Protein AF-A0A366XTU9-F1 (afdb_monomer)

Secondary structure (DSSP, 8-state):
--SSS--TT--TTT-GGGTT----SS-EEEETTEEEEEE--TTS-GGGSEEEE--SSSTTGGGTS--SEEEEHHHHHHHTTPPPGGG-EEEEE-SGGG-HHHHHHHHHT-TTS---EEEEEEEEEEEEEEEBSS--TTS---EEEEEEEEEEEEEEEEEE-HHHHHHHHHH-TTSEEEEEESS-EEETTSEEESEEEEEE--EEEEETTEE-EETTS-EE-SSPEE-HHHHHHHHHHHTT--S-HHHHHHHHHH-HHHHHHHHHHHHHTEEE---TTEEE-SSPPPGGGS-EEE--

Sequence (296 aa):
MYRENKPIELSPYDHPDIYPGPRPSSSFIYYEGKAHYIEETPGVPVENLTVHVAKSEHLLGSFAFSPYKKMTIKAFLEENEFTPMKDRVPLLAYGSNVCLAQLKYKFGLNPSQNDLVIHIRSQIKDTDVVYGAFLAPYGSLPAVIAPVQGAQSEVWVTFVDKKQLELITRTEETYELREHRGGKLQLATGEYFESVYAYYYPHALLDEGKYVRFKDIGGTSPLKGMWQADMIDKVKQRIDYKGTREEFIHLLRWSYVVKQQVERQLKEFEDHFDHPDWKYAKQILAVGEMGRKFHT

Structure (mmCIF, N/CA/C/O backbone):
data_AF-A0A366XTU9-F1
#
_entry.id   AF-A0A366XTU9-F1
#
loop_
_atom_site.group_PDB
_atom_site.id
_atom_site.type_symbol
_atom_site.label_atom_id
_atom_site.label_alt_id
_atom_site.label_comp_id
_atom_site.label_asym_id
_atom_site.label_entity_id
_atom_site.label_seq_id
_atom_site.pdbx_PDB_ins_code
_atom_site.Cartn_x
_atom_site.Cartn_y
_atom_site.Cartn_z
_atom_site.occupancy
_atom_site.B_iso_or_equiv
_atom_site.auth_seq_id
_atom_site.auth_comp_id
_atom_site.auth_asym_id
_atom_site.auth_atom_id
_atom_site.pdbx_PDB_model_num
ATOM 1 N N . MET A 1 1 ? 22.855 -3.473 -1.260 1.00 64.69 1 MET A N 1
ATOM 2 C CA . MET A 1 1 ? 21.500 -3.117 -1.729 1.00 64.69 1 MET A CA 1
ATOM 3 C C . MET A 1 1 ? 20.495 -4.180 -1.297 1.00 64.69 1 MET A C 1
ATOM 5 O O . MET A 1 1 ? 20.806 -5.364 -1.384 1.00 64.69 1 MET A O 1
ATOM 9 N N . TYR A 1 2 ? 19.341 -3.767 -0.774 1.00 73.38 2 TYR A N 1
ATOM 10 C CA . TYR A 1 2 ? 18.445 -4.625 0.009 1.00 73.38 2 TYR A CA 1
ATOM 11 C C . TYR A 1 2 ? 17.464 -5.403 -0.880 1.00 73.38 2 TYR A C 1
ATOM 13 O O . TYR A 1 2 ? 16.574 -4.814 -1.485 1.00 73.38 2 TYR A O 1
ATOM 21 N N . ARG A 1 3 ? 17.614 -6.732 -0.945 1.00 80.75 3 ARG A N 1
ATOM 22 C CA . ARG A 1 3 ? 16.557 -7.638 -1.438 1.00 80.75 3 ARG A CA 1
ATOM 23 C C . ARG A 1 3 ? 15.664 -8.071 -0.280 1.00 80.75 3 ARG A C 1
ATOM 25 O O . ARG A 1 3 ? 14.462 -7.865 -0.314 1.00 80.75 3 ARG A O 1
ATOM 32 N N . GLU A 1 4 ? 16.294 -8.563 0.779 1.00 78.94 4 GLU A N 1
ATOM 33 C CA . GLU A 1 4 ? 15.655 -8.998 2.021 1.00 78.94 4 GLU A CA 1
ATOM 34 C C . GLU A 1 4 ? 16.086 -8.099 3.189 1.00 78.94 4 GLU A C 1
ATOM 36 O O . GLU A 1 4 ? 17.074 -7.366 3.080 1.00 78.94 4 GLU A O 1
ATOM 41 N N . ASN A 1 5 ? 15.355 -8.165 4.307 1.00 81.25 5 ASN A N 1
ATOM 42 C CA . ASN A 1 5 ? 15.671 -7.452 5.554 1.00 81.25 5 ASN A CA 1
ATOM 43 C C . ASN A 1 5 ? 15.873 -5.938 5.361 1.00 81.25 5 ASN A C 1
ATOM 45 O O . ASN A 1 5 ? 16.812 -5.339 5.888 1.00 81.25 5 ASN A O 1
ATOM 49 N N . LYS A 1 6 ? 14.989 -5.323 4.568 1.00 87.25 6 LYS A N 1
ATOM 50 C CA . LYS A 1 6 ? 14.974 -3.877 4.323 1.00 87.25 6 LYS A CA 1
ATOM 51 C C . LYS A 1 6 ? 14.831 -3.132 5.663 1.00 87.25 6 LYS A C 1
ATOM 53 O O . LYS A 1 6 ? 13.902 -3.446 6.410 1.00 87.25 6 LYS A O 1
ATOM 58 N N . PRO A 1 7 ? 15.705 -2.161 5.984 1.00 88.12 7 PRO A N 1
ATOM 59 C CA . PRO A 1 7 ? 15.602 -1.427 7.239 1.00 88.12 7 PRO A CA 1
ATOM 60 C C . PRO A 1 7 ? 14.305 -0.618 7.301 1.00 88.12 7 PRO A C 1
ATOM 62 O O . PRO A 1 7 ? 13.965 0.077 6.346 1.00 88.12 7 PRO A O 1
ATOM 65 N N . ILE A 1 8 ? 13.607 -0.678 8.437 1.00 86.38 8 ILE A N 1
ATOM 66 C CA . ILE A 1 8 ? 12.286 -0.050 8.613 1.00 86.38 8 ILE A CA 1
ATOM 67 C C . ILE A 1 8 ? 12.298 1.477 8.450 1.00 86.38 8 ILE A C 1
ATOM 69 O O . ILE A 1 8 ? 11.290 2.063 8.067 1.00 86.38 8 ILE A O 1
ATOM 73 N N . GLU A 1 9 ? 13.445 2.104 8.718 1.00 88.38 9 GLU A N 1
ATOM 74 C CA . GLU A 1 9 ? 13.650 3.553 8.621 1.00 88.38 9 GLU A CA 1
ATOM 75 C C . GLU A 1 9 ? 13.883 4.028 7.178 1.00 88.38 9 GLU A C 1
ATOM 77 O O . GLU A 1 9 ? 13.888 5.231 6.924 1.00 88.38 9 GLU A O 1
ATOM 82 N N . LEU A 1 10 ? 14.084 3.113 6.219 1.00 90.94 10 LEU A N 1
ATOM 83 C CA . LEU A 1 10 ? 14.286 3.497 4.826 1.00 90.94 10 LEU A CA 1
ATOM 84 C C . LEU A 1 10 ? 12.951 3.657 4.103 1.00 90.94 10 LEU A C 1
ATOM 86 O O . LEU A 1 10 ? 12.144 2.732 4.002 1.00 90.94 10 LEU A O 1
ATOM 90 N N . SER A 1 11 ? 12.767 4.847 3.541 1.00 93.19 11 SER A N 1
ATOM 91 C CA . SER A 1 11 ? 11.638 5.185 2.687 1.00 93.19 11 SER A CA 1
ATOM 92 C C . SER A 1 11 ? 11.944 4.830 1.224 1.00 93.19 11 SER A C 1
ATOM 94 O O . SER A 1 11 ? 13.032 5.156 0.740 1.00 93.19 11 SER A O 1
ATOM 96 N N . PRO A 1 12 ? 10.996 4.239 0.469 1.00 94.12 12 PRO A N 1
ATOM 97 C CA . PRO A 1 12 ? 11.088 4.120 -0.986 1.00 94.12 12 PRO A CA 1
ATOM 98 C C . PRO A 1 12 ? 11.347 5.448 -1.708 1.00 94.12 12 PRO A C 1
ATOM 100 O O . PRO A 1 12 ? 11.890 5.436 -2.807 1.00 94.12 12 PRO A O 1
ATOM 103 N N . TYR A 1 13 ? 10.981 6.586 -1.111 1.00 92.94 13 TYR A N 1
ATOM 104 C CA . TYR A 1 13 ? 11.322 7.902 -1.655 1.00 92.94 13 TYR A CA 1
ATOM 105 C C . TYR A 1 13 ? 12.841 8.154 -1.712 1.00 92.94 13 TYR A C 1
ATOM 107 O O . TYR A 1 13 ? 13.337 8.717 -2.690 1.00 92.94 13 TYR A O 1
ATOM 115 N N . ASP A 1 14 ? 13.579 7.725 -0.685 1.00 91.69 14 ASP A N 1
ATOM 116 C CA . ASP A 1 14 ? 15.035 7.895 -0.595 1.00 91.69 14 ASP A CA 1
ATOM 117 C C . ASP A 1 14 ? 15.786 6.736 -1.257 1.00 91.69 14 ASP A C 1
ATOM 119 O O . ASP A 1 14 ? 16.823 6.943 -1.887 1.00 91.69 14 ASP A O 1
ATOM 123 N N . HIS A 1 15 ? 15.220 5.527 -1.178 1.00 93.88 15 HIS A N 1
ATOM 124 C CA . HIS A 1 15 ? 15.766 4.306 -1.770 1.00 93.88 15 HIS A CA 1
ATOM 125 C C . HIS A 1 15 ? 14.739 3.621 -2.691 1.00 93.88 15 HIS A C 1
ATOM 127 O O . HIS A 1 15 ? 14.102 2.643 -2.310 1.00 93.88 15 HIS A O 1
ATOM 133 N N . PRO A 1 16 ? 14.558 4.101 -3.930 1.00 94.50 16 PRO A N 1
ATOM 134 C CA . PRO A 1 16 ? 13.543 3.598 -4.864 1.00 94.50 16 PRO A CA 1
ATOM 135 C C . PRO A 1 16 ? 13.620 2.100 -5.175 1.00 94.50 16 PRO A C 1
ATOM 137 O O . PRO A 1 16 ? 12.614 1.494 -5.542 1.00 94.50 16 PRO A O 1
ATOM 140 N N . ASP A 1 17 ? 14.788 1.481 -5.004 1.00 94.44 17 ASP A N 1
ATOM 141 C CA . ASP A 1 17 ? 15.014 0.051 -5.209 1.00 94.44 17 ASP A CA 1
ATOM 142 C C . ASP A 1 17 ? 14.470 -0.845 -4.091 1.00 94.44 17 ASP A C 1
ATOM 144 O O . ASP A 1 17 ? 14.444 -2.067 -4.258 1.00 94.44 17 ASP A O 1
ATOM 148 N N . ILE A 1 18 ? 13.991 -0.263 -2.985 1.00 94.88 18 ILE A N 1
ATOM 149 C CA . ILE A 1 18 ? 13.336 -1.007 -1.904 1.00 94.88 18 ILE A CA 1
ATOM 150 C C . ILE A 1 18 ? 11.810 -0.983 -1.996 1.00 94.88 18 ILE A C 1
ATOM 152 O O . ILE A 1 18 ? 11.178 -1.665 -1.186 1.00 94.88 18 ILE A O 1
ATOM 156 N N . TYR A 1 19 ? 11.211 -0.241 -2.939 1.00 95.81 19 TYR A N 1
ATOM 157 C CA . TYR A 1 19 ? 9.753 -0.192 -3.128 1.00 95.81 19 TYR A CA 1
ATOM 158 C C . TYR A 1 19 ? 9.144 -1.618 -3.157 1.00 95.81 19 TYR A C 1
ATOM 160 O O . TYR A 1 19 ? 9.770 -2.522 -3.711 1.00 95.81 19 TYR A O 1
ATOM 168 N N . PRO A 1 20 ? 7.973 -1.875 -2.531 1.00 95.19 20 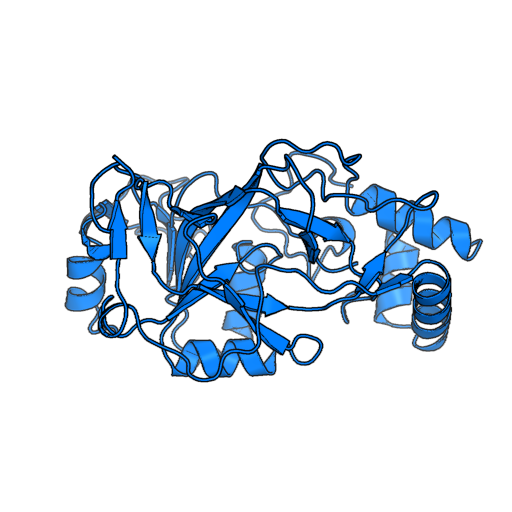PRO A N 1
ATOM 169 C CA . PRO A 1 20 ? 7.083 -0.933 -1.832 1.00 95.19 20 PRO A CA 1
ATOM 170 C C . PRO A 1 20 ? 7.578 -0.488 -0.446 1.00 95.19 20 PRO A C 1
ATOM 172 O O . PRO A 1 20 ? 6.922 0.317 0.208 1.00 95.19 20 PRO A O 1
ATOM 175 N N . GLY A 1 21 ? 8.739 -0.969 -0.012 1.00 94.06 21 GLY A N 1
ATOM 176 C CA . GLY A 1 21 ? 9.322 -0.706 1.296 1.00 94.06 21 GLY A CA 1
ATOM 177 C C . GLY A 1 21 ? 9.020 -1.811 2.312 1.00 94.06 21 GLY A C 1
ATOM 178 O O . GLY A 1 21 ? 8.164 -2.666 2.067 1.00 94.06 21 GLY A O 1
ATOM 179 N N . PRO A 1 22 ? 9.737 -1.818 3.447 1.00 92.25 22 PRO A N 1
ATOM 180 C CA . PRO A 1 22 ? 9.450 -2.725 4.549 1.00 92.25 22 PRO A CA 1
ATOM 181 C C . PRO A 1 22 ? 8.042 -2.491 5.109 1.00 92.25 22 PRO A C 1
ATOM 183 O O . PRO A 1 22 ? 7.600 -1.350 5.267 1.00 92.25 22 PRO A O 1
ATOM 186 N N . ARG A 1 23 ? 7.350 -3.591 5.415 1.00 90.38 23 ARG A N 1
ATOM 187 C CA . ARG A 1 23 ? 5.987 -3.612 5.960 1.00 90.38 23 ARG A CA 1
ATOM 188 C C . ARG A 1 23 ? 6.013 -4.147 7.392 1.00 90.38 23 ARG A C 1
ATOM 190 O O . ARG A 1 23 ? 6.771 -5.082 7.653 1.00 90.38 23 ARG A O 1
ATOM 197 N N . PRO A 1 24 ? 5.198 -3.604 8.310 1.00 91.94 24 PRO A N 1
ATOM 198 C CA . PRO A 1 24 ? 5.012 -4.211 9.623 1.00 91.94 24 PRO A CA 1
ATOM 199 C C . PRO A 1 24 ? 4.484 -5.645 9.509 1.00 91.94 24 PRO A C 1
ATOM 201 O O . PRO A 1 24 ? 3.741 -5.972 8.586 1.00 91.94 24 PRO A O 1
ATOM 204 N N . SER A 1 25 ? 4.842 -6.507 10.460 1.00 90.06 25 SER A N 1
ATOM 205 C CA . SER A 1 25 ? 4.425 -7.918 10.465 1.00 90.06 25 SER A CA 1
ATOM 206 C C . SER A 1 25 ? 2.967 -8.132 10.885 1.00 90.06 25 SER A C 1
ATOM 208 O O . SER A 1 25 ? 2.475 -9.261 10.862 1.00 90.06 25 SER A O 1
ATOM 210 N N . SER A 1 26 ? 2.280 -7.081 11.336 1.00 94.62 26 SER A N 1
ATOM 211 C CA . SER A 1 26 ? 0.924 -7.150 11.888 1.00 94.62 26 SER A CA 1
ATOM 212 C C . SER A 1 26 ? 0.206 -5.814 11.760 1.00 94.62 26 SER A C 1
ATOM 214 O O . SER A 1 26 ? 0.853 -4.784 11.584 1.00 94.62 26 SER A O 1
ATOM 216 N N . SER A 1 27 ? -1.118 -5.842 11.882 1.00 98.06 27 SER A N 1
ATOM 217 C CA . SER A 1 27 ? -2.007 -4.680 11.888 1.00 98.06 27 SER A CA 1
ATOM 218 C C . SER A 1 27 ? -1.509 -3.583 12.831 1.00 98.06 27 SER A C 1
ATOM 220 O O . SER A 1 27 ? -0.922 -3.870 13.876 1.00 98.06 27 SER A O 1
ATOM 222 N N . PHE A 1 28 ? -1.709 -2.318 12.462 1.00 98.19 28 PHE A N 1
ATOM 223 C CA . PHE A 1 28 ? -1.229 -1.187 13.254 1.00 98.19 28 PHE A CA 1
ATOM 224 C C . PHE A 1 28 ? -2.044 0.088 13.043 1.00 98.19 28 PHE A C 1
ATOM 226 O O . PHE A 1 28 ? -2.656 0.289 11.999 1.00 98.19 28 PHE A O 1
ATOM 233 N N . ILE A 1 29 ? -2.006 0.977 14.031 1.00 98.00 29 ILE A N 1
ATOM 234 C CA . ILE A 1 29 ? -2.329 2.395 13.862 1.00 98.00 29 ILE A CA 1
ATOM 235 C C . ILE A 1 29 ? -1.009 3.137 13.680 1.00 98.00 29 ILE A C 1
ATOM 237 O O . ILE A 1 29 ? -0.089 2.957 14.474 1.00 98.00 29 ILE A O 1
ATOM 241 N N . TYR A 1 30 ? -0.902 3.957 12.644 1.00 96.88 30 TYR A N 1
ATOM 242 C CA . TYR A 1 30 ? 0.157 4.953 12.540 1.00 96.88 30 TYR A CA 1
ATOM 243 C C . TYR A 1 30 ? -0.378 6.272 13.079 1.00 96.88 30 TYR A C 1
ATOM 245 O O . TYR A 1 30 ? -1.420 6.716 12.609 1.00 96.88 30 TYR A O 1
ATOM 253 N N . TYR A 1 31 ? 0.285 6.850 14.074 1.00 95.81 31 TYR A N 1
ATOM 254 C CA . TYR A 1 31 ? -0.105 8.111 14.703 1.00 95.81 31 TYR A CA 1
ATOM 255 C C . TYR A 1 31 ? 1.097 8.723 15.420 1.00 95.81 31 TYR A C 1
ATOM 257 O O . TYR A 1 31 ? 1.902 7.982 15.980 1.00 95.81 31 TYR A O 1
ATOM 265 N N . GLU A 1 32 ? 1.238 10.050 15.399 1.00 93.25 32 GLU A N 1
ATOM 266 C CA . GLU A 1 32 ? 2.376 10.772 15.992 1.00 93.25 32 GLU A CA 1
ATOM 267 C C . GLU A 1 32 ? 3.738 10.238 15.519 1.00 93.25 32 GLU A C 1
ATOM 269 O O . GLU A 1 32 ? 4.682 10.075 16.297 1.00 93.25 32 GLU A O 1
ATOM 274 N N . GLY A 1 33 ? 3.855 9.917 14.231 1.00 92.00 33 GLY A N 1
ATOM 275 C CA . GLY A 1 33 ? 5.125 9.461 13.672 1.00 92.00 33 GLY A CA 1
ATOM 276 C C . GLY A 1 33 ? 5.538 8.028 14.032 1.00 92.00 33 GLY A C 1
ATOM 277 O O . GLY A 1 33 ? 6.671 7.643 13.727 1.00 92.00 33 GLY A O 1
ATOM 278 N N . LYS A 1 34 ? 4.672 7.243 14.688 1.00 93.81 34 LYS A N 1
ATOM 279 C CA . LYS A 1 34 ? 4.998 5.914 15.233 1.00 93.81 34 LYS A CA 1
ATOM 280 C C . LYS A 1 34 ? 3.880 4.894 15.028 1.00 93.81 34 LYS A C 1
ATOM 282 O O . LYS A 1 34 ? 2.720 5.229 14.801 1.00 93.81 34 LYS A O 1
ATOM 287 N N . ALA A 1 35 ? 4.253 3.618 15.103 1.00 96.12 35 ALA A N 1
ATOM 288 C CA . ALA A 1 35 ? 3.342 2.494 14.946 1.00 96.12 35 ALA A CA 1
ATOM 289 C C . ALA A 1 35 ? 2.847 1.935 16.295 1.00 96.12 35 ALA A C 1
ATOM 291 O O . ALA A 1 35 ? 3.614 1.570 17.196 1.00 96.12 35 ALA A O 1
ATOM 292 N N . HIS A 1 36 ? 1.531 1.805 16.402 1.00 97.00 36 HIS A N 1
ATOM 293 C CA . HIS A 1 36 ? 0.807 1.189 17.505 1.00 97.00 36 HIS A CA 1
ATOM 294 C C . HIS A 1 36 ? 0.260 -0.158 17.027 1.00 97.00 36 HIS A C 1
ATOM 296 O O . HIS A 1 36 ? -0.615 -0.202 16.168 1.00 97.00 36 HIS A O 1
ATOM 302 N N . TYR A 1 37 ? 0.800 -1.254 17.544 1.00 96.44 37 TYR A N 1
ATOM 303 C CA . TYR A 1 37 ? 0.469 -2.621 17.163 1.00 96.44 37 TYR A CA 1
ATOM 304 C C . TYR A 1 37 ? -0.996 -2.917 17.483 1.00 96.44 37 TYR A C 1
ATOM 306 O O . TYR A 1 37 ? -1.503 -2.526 18.535 1.00 96.44 37 TYR A O 1
ATOM 314 N N . ILE A 1 38 ? -1.665 -3.623 16.579 1.00 98.12 38 ILE A N 1
ATOM 315 C CA . ILE A 1 38 ? -3.024 -4.119 16.753 1.00 98.12 38 ILE A CA 1
ATOM 316 C C . ILE A 1 38 ? -2.966 -5.643 16.836 1.00 98.12 38 ILE A C 1
ATOM 318 O O . ILE A 1 38 ? -2.432 -6.306 15.948 1.00 98.12 38 ILE A O 1
ATOM 322 N N . GLU A 1 39 ? -3.565 -6.194 17.887 1.00 96.38 39 GLU A N 1
ATOM 323 C CA . GLU A 1 39 ? -3.758 -7.631 18.039 1.00 96.38 39 GLU A CA 1
ATOM 324 C C . GLU A 1 39 ? -4.882 -8.115 17.115 1.00 96.38 39 GLU A C 1
ATOM 326 O O . GLU A 1 39 ? -6.060 -7.800 17.299 1.00 96.38 39 GLU A O 1
ATOM 331 N N . GLU A 1 40 ? -4.512 -8.892 16.101 1.00 94.38 40 GLU A N 1
ATOM 332 C CA . GLU A 1 40 ? -5.438 -9.441 15.113 1.00 94.38 40 GLU A CA 1
ATOM 333 C C . GLU A 1 40 ? -6.200 -10.628 15.695 1.00 94.38 40 GLU A C 1
ATOM 335 O O . GLU A 1 40 ? -5.687 -11.742 15.770 1.00 94.38 40 GLU A O 1
ATOM 340 N N . THR A 1 41 ? -7.442 -10.384 16.109 1.00 95.44 41 THR A N 1
ATOM 341 C CA . THR A 1 41 ? -8.297 -11.411 16.710 1.00 95.44 41 THR A CA 1
ATOM 342 C C . THR A 1 41 ? -9.404 -11.810 15.728 1.00 95.44 41 THR A C 1
ATOM 344 O O . THR A 1 41 ? -10.265 -10.980 15.420 1.00 95.44 41 THR A O 1
ATOM 347 N N . PRO A 1 42 ? -9.418 -13.057 15.216 1.00 95.06 42 PRO A N 1
ATOM 348 C CA . PRO A 1 42 ? -10.493 -13.542 14.357 1.00 95.06 42 PRO A CA 1
ATOM 349 C C . PRO A 1 42 ? -11.871 -13.438 15.023 1.00 95.06 42 PRO A C 1
ATOM 351 O O . PRO A 1 42 ? -12.012 -13.679 16.220 1.00 95.06 42 PRO A O 1
ATOM 354 N N . GLY A 1 43 ? -12.897 -13.086 14.247 1.00 94.94 43 GLY A N 1
ATOM 355 C CA . GLY A 1 43 ? -14.276 -12.940 14.726 1.00 94.94 43 GLY A CA 1
ATOM 356 C C . GLY A 1 43 ? -14.557 -11.651 15.506 1.00 94.94 43 GLY A C 1
ATOM 357 O O . GLY A 1 43 ? -15.691 -11.435 15.931 1.00 94.94 43 GLY A O 1
ATOM 358 N N . VAL A 1 44 ? -13.557 -10.783 15.692 1.00 96.44 44 VAL A N 1
ATOM 359 C CA . VAL A 1 44 ? -13.714 -9.495 16.376 1.00 96.44 44 VAL A CA 1
ATOM 360 C C . VAL A 1 44 ? -13.822 -8.368 15.341 1.00 96.44 44 VAL A C 1
ATOM 362 O O . VAL A 1 44 ? -12.949 -8.267 14.477 1.00 96.44 44 VAL A O 1
ATOM 365 N N . PRO A 1 45 ? -14.863 -7.509 15.401 1.00 96.69 45 PRO A N 1
ATOM 366 C CA . PRO A 1 45 ? -14.975 -6.341 14.524 1.00 96.69 45 PRO A CA 1
ATOM 367 C C . PRO A 1 45 ? -13.770 -5.416 14.653 1.00 96.69 45 PRO A C 1
ATOM 369 O O . PRO A 1 45 ? -13.261 -5.245 15.763 1.00 96.69 45 PRO A O 1
ATOM 372 N N . VAL A 1 46 ? -13.351 -4.784 13.551 1.00 97.31 46 VAL A N 1
ATOM 373 C CA . VAL A 1 46 ? -12.164 -3.905 13.523 1.00 97.31 46 VAL A CA 1
ATOM 374 C C . VAL A 1 46 ? -12.141 -2.912 14.687 1.00 97.31 46 VAL A C 1
ATOM 376 O O . VAL A 1 46 ? -11.134 -2.807 15.381 1.00 97.31 46 VAL A O 1
ATOM 379 N N . GLU A 1 47 ? -13.247 -2.221 14.969 1.00 97.69 47 GLU A N 1
ATOM 380 C CA . GLU A 1 47 ? -13.304 -1.213 16.035 1.00 97.69 47 GLU A CA 1
ATOM 381 C C . GLU A 1 47 ? -13.045 -1.770 17.448 1.00 97.69 47 GLU A C 1
ATOM 383 O O . GLU A 1 47 ? -12.697 -1.016 18.358 1.00 97.69 47 GLU A O 1
ATOM 388 N N . ASN A 1 48 ? -13.198 -3.079 17.639 1.00 98.12 48 ASN A N 1
ATOM 389 C CA . ASN A 1 48 ? -13.049 -3.751 18.925 1.00 98.12 48 ASN A CA 1
ATOM 390 C C . ASN A 1 48 ? -11.691 -4.448 19.081 1.00 98.12 48 ASN A C 1
ATOM 392 O O . ASN A 1 48 ? -11.438 -5.025 20.136 1.00 98.12 48 ASN A O 1
ATOM 396 N N . LEU A 1 49 ? -10.813 -4.392 18.074 1.00 98.19 49 LEU A N 1
ATOM 397 C CA . LEU A 1 49 ? -9.465 -4.949 18.179 1.00 98.19 49 LEU A CA 1
ATOM 398 C C . LEU A 1 49 ? -8.627 -4.202 19.215 1.00 98.19 49 LEU A C 1
ATOM 400 O O . LEU A 1 49 ? -8.756 -2.986 19.379 1.00 98.19 49 LEU A O 1
ATOM 404 N N . THR A 1 50 ? -7.737 -4.932 19.883 1.00 98.38 50 THR A N 1
ATOM 405 C CA . THR A 1 50 ? -6.850 -4.377 20.907 1.00 98.38 50 THR A CA 1
ATOM 406 C C . THR A 1 50 ? -5.662 -3.667 20.267 1.00 98.38 50 THR A C 1
ATOM 408 O O . THR A 1 50 ? -4.858 -4.279 19.571 1.00 98.38 50 THR A O 1
ATOM 411 N N . VAL A 1 51 ? -5.507 -2.384 20.572 1.00 97.88 51 VAL A N 1
ATOM 412 C CA . VAL A 1 51 ? -4.337 -1.561 20.265 1.00 97.88 51 VAL A CA 1
ATOM 413 C C . VAL A 1 51 ? -3.381 -1.585 21.451 1.00 97.88 51 VAL A C 1
ATOM 415 O O . VAL A 1 51 ? -3.763 -1.344 22.598 1.00 97.88 51 VAL A O 1
ATOM 418 N N . HIS A 1 52 ? -2.113 -1.832 21.163 1.00 97.31 52 HIS A N 1
ATOM 419 C CA . HIS A 1 52 ? -0.993 -1.721 22.081 1.00 97.31 52 HIS A CA 1
ATOM 420 C C . HIS A 1 52 ? -0.358 -0.345 21.891 1.00 97.31 52 HIS A C 1
ATOM 422 O O . HIS A 1 52 ? 0.346 -0.095 20.915 1.00 97.31 52 HIS A O 1
ATOM 428 N N . VAL A 1 53 ? -0.628 0.583 22.807 1.00 94.81 53 VAL A N 1
ATOM 429 C CA . VAL A 1 53 ? -0.222 1.975 22.619 1.00 94.81 53 VAL A CA 1
ATOM 430 C C . VAL A 1 53 ? 1.233 2.171 23.050 1.00 94.81 53 VAL A C 1
ATOM 432 O O . VAL A 1 53 ? 1.625 1.812 24.164 1.00 94.81 53 VAL A O 1
ATOM 435 N N . ALA A 1 54 ? 2.047 2.727 22.151 1.00 91.06 54 ALA A N 1
ATOM 436 C CA . ALA A 1 54 ? 3.456 3.016 22.370 1.00 91.06 54 ALA A CA 1
ATOM 437 C C . ALA A 1 54 ? 3.662 4.366 23.072 1.00 91.06 54 ALA A C 1
ATOM 439 O O . ALA A 1 54 ? 2.975 5.334 22.761 1.00 91.06 54 ALA A O 1
ATOM 440 N N . LYS A 1 55 ? 4.645 4.437 23.980 1.00 86.62 55 LYS A N 1
ATOM 441 C CA . LYS A 1 55 ? 5.127 5.698 24.582 1.00 86.62 55 LYS A CA 1
ATOM 442 C C . LYS A 1 55 ? 6.439 6.183 23.947 1.00 86.62 55 LYS A C 1
ATOM 444 O O . LYS A 1 55 ? 6.876 7.291 24.212 1.00 86.62 55 LYS A O 1
ATOM 449 N N . SER A 1 56 ? 7.106 5.336 23.164 1.00 86.38 56 SER A N 1
ATOM 450 C CA . SER A 1 56 ? 8.394 5.660 22.548 1.00 86.38 56 SER A CA 1
ATOM 451 C C . SER A 1 56 ? 8.233 6.605 21.362 1.00 86.38 56 SER A C 1
ATOM 453 O O . SER A 1 56 ? 7.314 6.421 20.573 1.00 86.38 56 SER A O 1
ATOM 455 N N . GLU A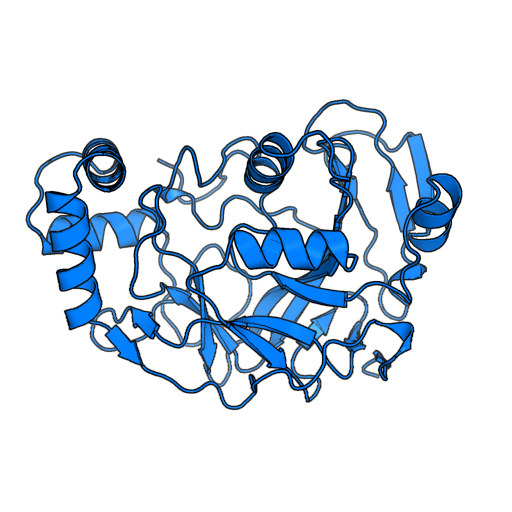 1 57 ? 9.223 7.462 21.134 1.00 87.00 57 GLU A N 1
ATOM 456 C CA . GLU A 1 57 ? 9.326 8.304 19.928 1.00 87.00 57 GLU A CA 1
ATOM 457 C C . GLU A 1 57 ? 9.909 7.564 18.705 1.00 87.00 57 GLU A C 1
ATOM 459 O O . GLU A 1 57 ? 10.146 8.148 17.651 1.00 87.00 57 GLU A O 1
ATOM 464 N N . HIS A 1 58 ? 10.192 6.267 18.839 1.00 89.81 58 HIS A N 1
ATOM 465 C CA . HIS A 1 58 ? 10.734 5.450 17.758 1.00 89.81 58 HIS A CA 1
ATOM 466 C C . HIS A 1 58 ? 9.636 5.054 16.758 1.00 89.81 58 HIS A C 1
ATOM 468 O O . HIS A 1 58 ? 8.537 4.687 17.173 1.00 89.81 58 HIS A O 1
ATOM 474 N N . LEU A 1 59 ? 9.961 5.006 15.459 1.00 84.88 59 LEU A N 1
ATOM 475 C CA . LEU A 1 59 ? 9.024 4.701 14.365 1.00 84.88 59 LEU A CA 1
ATOM 476 C C . LEU A 1 59 ? 8.262 3.380 14.568 1.00 84.88 59 LEU A C 1
ATOM 478 O O . LEU A 1 59 ? 7.042 3.328 14.449 1.00 84.88 59 LEU A O 1
ATOM 482 N N . LEU A 1 60 ? 8.979 2.309 14.923 1.00 87.62 60 LEU A N 1
ATOM 483 C CA . LEU A 1 60 ? 8.386 1.007 15.264 1.00 87.62 60 LEU A CA 1
ATOM 484 C C . LEU A 1 60 ? 7.419 1.035 16.455 1.00 87.62 60 LEU A C 1
ATOM 486 O O . LEU A 1 60 ? 6.623 0.110 16.592 1.00 87.62 60 LEU A O 1
ATOM 490 N N . GLY A 1 61 ? 7.490 2.043 17.323 1.00 90.69 61 GLY A N 1
ATOM 491 C CA . GLY A 1 61 ? 6.642 2.146 18.501 1.00 90.69 61 GLY A CA 1
ATOM 492 C C . GLY A 1 61 ? 6.533 0.823 19.264 1.00 90.69 61 GLY A C 1
ATOM 493 O O . GLY A 1 61 ? 7.518 0.192 19.645 1.00 90.69 61 GLY A O 1
ATOM 494 N N . SER A 1 62 ? 5.304 0.356 19.430 1.00 85.62 62 SER A N 1
ATOM 495 C CA . SER A 1 62 ? 4.997 -0.856 20.204 1.00 85.62 62 SER A CA 1
ATOM 496 C C . SER A 1 62 ? 5.378 -2.182 19.525 1.00 85.62 62 SER A C 1
ATOM 498 O O . SER A 1 62 ? 5.263 -3.229 20.156 1.00 85.62 62 SER A O 1
ATOM 500 N N . PHE A 1 63 ? 5.865 -2.167 18.277 1.00 81.50 63 PHE A N 1
ATOM 501 C CA . PHE A 1 63 ? 6.477 -3.357 17.668 1.00 81.50 63 PHE A CA 1
ATOM 502 C C . PHE A 1 63 ? 7.846 -3.683 18.271 1.00 81.50 63 PHE A C 1
ATOM 504 O O . PHE A 1 63 ? 8.253 -4.841 18.268 1.00 81.50 63 PHE A O 1
ATOM 511 N N . ALA A 1 64 ? 8.568 -2.672 18.763 1.00 79.44 64 ALA A N 1
ATOM 512 C CA . ALA A 1 64 ? 9.911 -2.831 19.323 1.00 79.44 64 ALA A CA 1
ATOM 513 C C . ALA A 1 64 ? 9.967 -2.597 20.839 1.00 79.44 64 ALA A C 1
ATOM 515 O O . ALA A 1 64 ? 10.926 -3.011 21.489 1.00 79.44 64 ALA A O 1
ATOM 516 N N . PHE A 1 65 ? 8.956 -1.939 21.410 1.00 84.88 65 PHE A N 1
ATOM 517 C CA . PHE A 1 65 ? 8.942 -1.522 22.810 1.00 84.88 65 PHE A CA 1
ATOM 518 C C . PHE A 1 65 ? 7.655 -1.950 23.515 1.00 84.88 65 PHE A C 1
ATOM 520 O O . PHE A 1 65 ? 6.592 -2.042 22.904 1.00 84.88 65 PHE A O 1
ATOM 527 N N . SER A 1 66 ? 7.735 -2.179 24.828 1.00 86.31 66 SER A N 1
ATOM 528 C CA . SER A 1 66 ? 6.567 -2.550 25.631 1.00 86.31 66 SER A CA 1
ATOM 529 C C . SER A 1 66 ? 5.465 -1.482 25.552 1.00 86.31 66 SER A C 1
ATOM 531 O O . SER A 1 66 ? 5.762 -0.289 25.680 1.00 86.31 66 SER A O 1
ATOM 533 N N . PRO A 1 67 ? 4.190 -1.878 25.387 1.00 88.12 67 PRO A N 1
ATOM 534 C CA . PRO A 1 67 ? 3.088 -0.926 25.388 1.00 88.12 67 PRO A CA 1
ATOM 535 C C . PRO A 1 67 ? 2.902 -0.310 26.775 1.00 88.12 67 PRO A C 1
ATOM 537 O O . PRO A 1 67 ? 3.045 -0.995 27.788 1.00 88.12 67 PRO A O 1
ATOM 540 N N . TYR A 1 68 ? 2.527 0.969 26.828 1.00 89.19 68 TYR A N 1
ATOM 541 C CA . TYR A 1 68 ? 2.184 1.623 28.098 1.00 89.19 68 TYR A CA 1
ATOM 542 C C . TYR A 1 68 ? 0.717 1.410 28.481 1.00 89.19 68 TYR A C 1
ATOM 544 O O . TYR A 1 68 ? 0.368 1.464 29.659 1.00 89.19 68 TYR A O 1
ATOM 552 N N . LYS A 1 69 ? -0.149 1.200 27.485 1.00 93.69 69 LYS A N 1
ATOM 553 C CA . LYS A 1 69 ? -1.590 1.011 27.649 1.00 93.69 69 LYS A CA 1
ATOM 554 C C . LYS A 1 69 ? -2.108 0.084 26.558 1.00 93.69 69 LYS A C 1
ATOM 556 O O . LYS A 1 69 ? -1.581 0.065 25.446 1.00 93.69 69 LYS A O 1
ATOM 561 N N . LYS A 1 70 ? -3.147 -0.679 26.888 1.00 96.88 70 LYS A N 1
ATOM 562 C CA . LYS A 1 70 ? -3.950 -1.434 25.927 1.00 96.88 70 LYS A CA 1
ATOM 563 C C . LYS A 1 70 ? -5.374 -0.903 25.953 1.00 96.88 70 LYS A C 1
ATOM 565 O O . LYS A 1 70 ? -5.885 -0.585 27.025 1.00 96.88 70 LYS A O 1
ATOM 570 N N . MET A 1 71 ? -5.989 -0.793 24.790 1.00 98.12 71 MET A N 1
ATOM 571 C CA . MET A 1 71 ? -7.360 -0.306 24.622 1.00 98.12 71 MET A CA 1
ATOM 572 C C . MET A 1 71 ? -7.913 -0.810 23.290 1.00 98.12 71 MET A C 1
ATOM 574 O O . MET A 1 71 ? -7.142 -1.284 22.463 1.00 98.12 71 MET A O 1
ATOM 578 N N . THR A 1 72 ? -9.218 -0.717 23.053 1.00 98.62 72 THR A N 1
ATOM 579 C CA . THR A 1 72 ? -9.768 -1.023 21.724 1.00 98.62 72 THR A CA 1
ATOM 580 C C . THR A 1 72 ? -9.475 0.106 20.734 1.00 98.62 72 THR A C 1
ATOM 582 O O . THR A 1 72 ? -9.236 1.239 21.154 1.00 98.62 72 THR A O 1
ATOM 585 N N . ILE A 1 73 ? -9.552 -0.158 19.424 1.00 98.50 73 ILE A N 1
ATOM 586 C CA . ILE A 1 73 ? -9.497 0.908 18.404 1.00 98.50 73 ILE A CA 1
ATOM 587 C C . ILE A 1 73 ? -10.571 1.968 18.681 1.00 98.50 73 ILE A C 1
ATOM 589 O O . ILE A 1 73 ? -10.294 3.161 18.613 1.00 98.50 73 ILE A O 1
ATOM 593 N N . LYS A 1 74 ? -11.788 1.552 19.047 1.00 98.56 74 LYS A N 1
ATOM 594 C CA . LYS A 1 74 ? -12.876 2.460 19.420 1.00 98.56 74 LYS A CA 1
ATOM 595 C C . LYS A 1 74 ? -12.475 3.388 20.568 1.00 98.56 74 LYS A C 1
ATOM 597 O O . LYS A 1 74 ? -12.585 4.598 20.415 1.00 98.56 74 LYS A O 1
ATOM 602 N N . ALA A 1 75 ? -11.975 2.832 21.673 1.00 98.44 75 ALA A N 1
ATOM 603 C CA . ALA A 1 75 ? -11.539 3.625 22.819 1.00 98.44 75 ALA A CA 1
ATOM 604 C C . ALA A 1 75 ? -10.355 4.537 22.462 1.00 98.44 75 ALA A C 1
ATOM 606 O O . ALA A 1 75 ? -10.315 5.678 22.904 1.00 98.44 75 ALA A O 1
ATOM 607 N N . PHE A 1 76 ? -9.432 4.074 21.610 1.00 98.00 76 PHE A N 1
ATOM 608 C CA . PHE A 1 76 ? -8.335 4.896 21.097 1.00 98.00 76 PHE A CA 1
ATOM 609 C C . PHE A 1 76 ? -8.850 6.117 20.331 1.00 98.00 76 PHE A C 1
ATOM 611 O O . PHE A 1 76 ? -8.384 7.230 20.560 1.00 98.00 76 PHE A O 1
ATOM 618 N N . LEU A 1 77 ? -9.815 5.922 19.432 1.00 98.31 77 LEU A N 1
ATOM 619 C CA . LEU A 1 77 ? -10.412 7.015 18.668 1.00 98.31 77 LEU A CA 1
ATOM 620 C C . LEU A 1 77 ? -11.186 7.983 19.573 1.00 98.31 77 LEU A C 1
ATOM 622 O O . LEU A 1 77 ? -11.062 9.188 19.398 1.00 98.31 77 LEU A O 1
ATOM 626 N N . GLU A 1 78 ? -11.944 7.469 20.545 1.00 98.12 78 GLU A N 1
ATOM 627 C CA . GLU A 1 78 ? -12.729 8.278 21.489 1.00 98.12 78 GLU A CA 1
ATOM 628 C C . GLU A 1 78 ? -11.842 9.112 22.427 1.00 98.12 78 GLU A C 1
ATOM 630 O O . GLU A 1 78 ? -12.076 10.307 22.573 1.00 98.12 78 GLU A O 1
ATOM 635 N N . GLU A 1 79 ? -10.802 8.517 23.024 1.00 96.75 79 GLU A N 1
ATOM 636 C CA . GLU A 1 79 ? -9.890 9.214 23.947 1.00 96.75 79 GLU A CA 1
ATOM 637 C C . GLU A 1 79 ? -9.103 10.348 23.279 1.00 96.75 79 GLU A C 1
ATOM 639 O O . GLU A 1 79 ? -8.738 11.310 23.951 1.00 96.75 79 GLU A O 1
ATOM 644 N N . ASN A 1 80 ? -8.841 10.237 21.974 1.00 95.44 80 ASN A N 1
ATOM 645 C CA . ASN A 1 80 ? -8.101 11.236 21.201 1.00 95.44 80 ASN A CA 1
ATOM 646 C C . ASN A 1 80 ? -9.016 12.116 20.326 1.00 95.44 80 ASN A C 1
ATOM 648 O O . ASN A 1 80 ? -8.527 12.823 19.448 1.00 95.44 80 ASN A O 1
ATOM 652 N N . GLU A 1 81 ? -10.338 12.053 20.530 1.00 96.81 81 GLU A N 1
ATOM 653 C CA . GLU A 1 81 ? -11.336 12.857 19.805 1.00 96.81 81 GLU A CA 1
ATOM 654 C C . GLU A 1 81 ? -11.251 12.727 18.267 1.00 96.81 81 GLU A C 1
ATOM 656 O O . GLU A 1 81 ? -11.521 13.664 17.512 1.00 96.81 81 GLU A O 1
ATOM 661 N N . PHE A 1 82 ? -10.888 11.539 17.775 1.00 97.25 82 PHE A N 1
ATOM 662 C CA . PHE A 1 82 ? -10.781 11.252 16.347 1.00 97.25 82 PHE A CA 1
ATOM 663 C C . PHE A 1 82 ? -12.090 10.759 15.733 1.00 97.25 82 PHE A C 1
ATOM 665 O O . PHE A 1 82 ? -12.949 10.173 16.392 1.00 97.25 82 PHE A O 1
ATOM 672 N N . THR A 1 83 ? -12.195 10.915 14.407 1.00 97.38 83 THR A N 1
ATOM 673 C CA . THR A 1 83 ? -13.292 10.369 13.599 1.00 97.38 83 THR A CA 1
ATOM 674 C C . THR A 1 83 ? -13.504 8.884 13.925 1.00 97.38 83 THR A C 1
ATOM 676 O O . THR A 1 83 ? -12.553 8.095 13.781 1.00 97.38 83 THR A O 1
ATOM 679 N N . PRO A 1 84 ? -14.717 8.480 14.351 1.00 98.00 84 PRO A N 1
ATOM 680 C CA . PRO A 1 84 ? -14.991 7.113 14.769 1.00 98.00 84 PRO A CA 1
ATOM 681 C C . PRO A 1 84 ? -14.942 6.159 13.575 1.00 98.00 84 PRO A C 1
ATOM 683 O O . PRO A 1 84 ? -15.114 6.555 12.424 1.00 98.00 84 PRO A O 1
ATOM 686 N N . MET A 1 85 ? -14.760 4.869 13.859 1.00 97.94 85 MET A N 1
ATOM 687 C CA . MET A 1 85 ? -14.569 3.839 12.834 1.00 97.94 85 MET A CA 1
ATOM 688 C C . MET A 1 85 ? -15.701 3.809 11.791 1.00 97.94 85 MET A C 1
ATOM 690 O O . MET A 1 85 ? -15.442 3.733 10.595 1.00 97.94 85 MET A O 1
ATOM 694 N N . LYS A 1 86 ? -16.956 3.971 12.227 1.00 97.69 86 LYS A N 1
ATOM 695 C CA . LYS A 1 86 ? -18.133 4.011 11.341 1.00 97.69 86 LYS A CA 1
ATOM 696 C C . LYS A 1 86 ? -18.094 5.125 10.280 1.00 97.69 86 LYS A C 1
ATOM 698 O O . LYS A 1 86 ? -18.724 4.969 9.243 1.00 97.69 86 LYS A O 1
ATOM 703 N N . ASP A 1 87 ? -17.347 6.203 10.510 1.00 98.00 87 ASP A N 1
ATOM 704 C CA . ASP A 1 87 ? -17.292 7.370 9.620 1.00 98.00 87 ASP A CA 1
ATOM 705 C C . ASP A 1 87 ? -16.016 7.368 8.748 1.00 98.00 87 ASP A C 1
ATOM 707 O O . ASP A 1 87 ? -15.714 8.346 8.061 1.00 98.00 87 ASP A O 1
ATOM 711 N N . ARG A 1 88 ? -15.253 6.263 8.765 1.00 98.25 88 ARG A N 1
ATOM 712 C CA . ARG A 1 88 ? -14.038 6.063 7.962 1.00 98.25 88 ARG A CA 1
ATOM 713 C C . ARG A 1 88 ? -14.313 5.247 6.708 1.00 98.25 88 ARG A C 1
ATOM 715 O O . ARG A 1 88 ? -15.185 4.382 6.691 1.00 98.25 88 ARG A O 1
ATOM 722 N N . VAL A 1 89 ? -13.518 5.496 5.676 1.00 98.06 89 VAL A N 1
ATOM 723 C CA . VAL A 1 89 ? -13.571 4.813 4.382 1.00 98.06 89 VAL A CA 1
ATOM 724 C C . VAL A 1 89 ? -12.520 3.696 4.349 1.00 98.06 89 VAL A C 1
ATOM 726 O O . VAL A 1 89 ? -11.351 3.971 4.638 1.00 98.06 89 VAL A O 1
ATOM 729 N N . PRO A 1 90 ? -12.892 2.449 3.998 1.00 97.81 90 PRO A N 1
ATOM 730 C CA . PRO A 1 90 ? -11.939 1.362 3.798 1.00 97.81 90 PRO A CA 1
ATOM 731 C C . PRO A 1 90 ? -11.225 1.506 2.447 1.00 97.81 90 PRO A C 1
ATOM 733 O O . PRO A 1 90 ? -11.837 1.379 1.385 1.00 97.81 90 PRO A O 1
ATOM 736 N N . LEU A 1 91 ? -9.916 1.737 2.484 1.00 97.88 91 LEU A N 1
ATOM 737 C CA . LEU A 1 91 ? -9.063 1.920 1.314 1.00 97.88 91 LEU A CA 1
ATOM 738 C C . LEU A 1 91 ? -7.969 0.845 1.272 1.00 97.88 91 LEU A C 1
ATOM 740 O O . LEU A 1 91 ? -7.120 0.770 2.155 1.00 97.88 91 LEU A O 1
ATOM 744 N N . LEU A 1 92 ? -7.947 0.030 0.226 1.00 97.88 92 LEU A N 1
ATOM 745 C CA . LEU A 1 92 ? -6.914 -0.960 -0.023 1.00 97.88 92 LEU A CA 1
ATOM 746 C C . LEU A 1 92 ? -5.556 -0.283 -0.252 1.00 97.88 92 LEU A C 1
ATOM 748 O O . LEU A 1 92 ? -5.380 0.529 -1.160 1.00 97.88 92 LEU A O 1
ATOM 752 N N . ALA A 1 93 ? -4.571 -0.689 0.536 1.00 96.88 93 ALA A N 1
ATOM 753 C CA . ALA A 1 93 ? -3.171 -0.369 0.369 1.00 96.88 93 ALA A CA 1
ATOM 754 C C . ALA A 1 93 ? -2.397 -1.639 -0.005 1.00 96.88 93 ALA A C 1
ATOM 756 O O . ALA A 1 93 ? -2.344 -2.621 0.736 1.00 96.88 93 ALA A O 1
ATOM 757 N N . TYR A 1 94 ? -1.776 -1.599 -1.179 1.00 96.12 94 TYR A N 1
ATOM 758 C CA . TYR A 1 94 ? -1.002 -2.710 -1.735 1.00 96.12 94 TYR A CA 1
ATOM 759 C C . TYR A 1 94 ? 0.418 -2.296 -2.163 1.00 96.12 94 TYR A C 1
ATOM 761 O O . TYR A 1 94 ? 1.232 -3.151 -2.508 1.00 96.12 94 TYR A O 1
ATOM 769 N N . GLY A 1 95 ? 0.735 -0.998 -2.096 1.00 94.88 95 GLY A N 1
ATOM 770 C CA . GLY A 1 95 ? 2.043 -0.410 -2.395 1.00 94.88 95 GLY A CA 1
ATOM 771 C C . GLY A 1 95 ? 2.738 0.159 -1.154 1.00 94.88 95 GLY A C 1
ATOM 772 O O . GLY A 1 95 ? 2.708 -0.440 -0.078 1.00 94.88 95 GLY A O 1
ATOM 773 N N . SER A 1 96 ? 3.363 1.331 -1.297 1.00 94.06 96 SER A N 1
ATOM 774 C CA . SER A 1 96 ? 4.161 1.973 -0.240 1.00 94.06 96 SER A CA 1
ATOM 775 C C . SER A 1 96 ? 3.354 2.669 0.861 1.00 94.06 96 SER A C 1
ATOM 777 O O . SER A 1 96 ? 3.929 3.070 1.869 1.00 94.06 96 SER A O 1
ATOM 779 N N . ASN A 1 97 ? 2.023 2.733 0.736 1.00 93.62 97 ASN A N 1
ATOM 780 C CA . ASN A 1 97 ? 1.109 3.299 1.742 1.00 93.62 97 ASN A CA 1
ATOM 781 C C . ASN A 1 97 ? 1.014 2.477 3.046 1.00 93.62 97 ASN A C 1
ATOM 783 O O . ASN A 1 97 ? 0.190 2.788 3.892 1.00 93.62 97 ASN A O 1
ATOM 787 N N . VAL A 1 98 ? 1.841 1.441 3.215 1.00 94.75 98 VAL A N 1
ATOM 788 C CA . VAL A 1 98 ? 1.976 0.641 4.450 1.00 94.75 98 VAL A CA 1
ATOM 789 C C . VAL A 1 98 ? 3.392 0.757 5.044 1.00 94.75 98 VAL A C 1
ATOM 791 O O . VAL A 1 98 ? 3.650 0.331 6.167 1.00 94.75 98 VAL A O 1
ATOM 794 N N . CYS A 1 99 ? 4.340 1.340 4.304 1.00 95.44 99 CYS A N 1
ATOM 795 C CA . CYS A 1 99 ? 5.713 1.503 4.765 1.00 95.44 99 CYS A CA 1
ATOM 796 C C . CYS A 1 99 ? 5.796 2.664 5.765 1.00 95.44 99 CYS A C 1
ATOM 798 O O . CYS A 1 99 ? 5.531 3.810 5.403 1.00 95.44 99 CYS A O 1
ATOM 800 N N . LEU A 1 100 ? 6.208 2.388 7.007 1.00 95.31 100 LEU A N 1
ATOM 801 C CA . LEU A 1 100 ? 6.242 3.387 8.083 1.00 95.31 100 LEU A CA 1
ATOM 802 C C . LEU A 1 100 ? 7.101 4.614 7.729 1.00 95.31 100 LEU A C 1
ATOM 804 O O . LEU A 1 100 ? 6.660 5.745 7.915 1.00 95.31 100 LEU A O 1
ATOM 808 N N . ALA A 1 101 ? 8.293 4.411 7.158 1.00 95.12 101 ALA A N 1
ATOM 809 C CA . ALA A 1 101 ? 9.157 5.513 6.732 1.00 95.12 101 ALA A CA 1
ATOM 810 C C . ALA A 1 101 ? 8.541 6.333 5.584 1.00 95.12 101 ALA A C 1
ATOM 812 O O . ALA A 1 101 ? 8.696 7.554 5.536 1.00 95.12 101 ALA A O 1
ATOM 813 N N . GLN A 1 102 ? 7.785 5.687 4.687 1.00 94.19 102 GLN A N 1
ATOM 814 C CA . GLN A 1 102 ? 7.053 6.386 3.631 1.00 94.19 102 GLN A CA 1
ATOM 815 C C . GLN A 1 102 ? 5.881 7.199 4.193 1.00 94.19 102 GLN A C 1
ATOM 817 O O . GLN A 1 102 ? 5.658 8.321 3.738 1.00 94.19 102 GLN A O 1
ATOM 822 N N . LEU A 1 103 ? 5.141 6.655 5.166 1.00 93.50 103 LEU A N 1
ATOM 823 C CA . LEU A 1 103 ? 4.073 7.372 5.867 1.00 93.50 103 LEU A CA 1
ATOM 824 C C . LEU A 1 103 ? 4.641 8.602 6.579 1.00 93.50 103 LEU A C 1
ATOM 826 O O . LEU A 1 103 ? 4.150 9.708 6.363 1.00 93.50 103 LEU A O 1
ATOM 830 N N . LYS A 1 104 ? 5.747 8.441 7.317 1.00 93.38 104 LYS A N 1
ATOM 831 C CA . LYS A 1 104 ? 6.473 9.544 7.962 1.00 93.38 104 LYS A CA 1
ATOM 832 C C . LYS A 1 104 ? 6.874 10.632 6.980 1.00 93.38 104 LYS A C 1
ATOM 834 O O . LYS A 1 104 ? 6.639 11.806 7.248 1.00 93.38 104 LYS A O 1
ATOM 839 N N . TYR A 1 105 ? 7.421 10.251 5.827 1.00 91.75 105 TYR A N 1
ATOM 840 C CA . TYR A 1 105 ? 7.731 11.200 4.765 1.00 91.75 105 TYR A CA 1
ATOM 841 C C . TYR A 1 105 ? 6.472 11.942 4.279 1.00 91.75 105 TYR A C 1
ATOM 843 O O . TYR A 1 105 ? 6.456 13.169 4.284 1.00 91.75 105 TYR A O 1
ATOM 851 N N . LYS A 1 106 ? 5.400 11.222 3.911 1.00 89.25 106 LYS A N 1
ATOM 852 C CA . LYS A 1 106 ? 4.167 11.812 3.352 1.00 89.25 106 LYS A CA 1
ATOM 853 C C . LYS A 1 106 ? 3.466 12.762 4.330 1.00 89.25 106 LYS A C 1
ATOM 855 O O . LYS A 1 106 ? 3.084 13.863 3.934 1.00 89.25 106 LYS A O 1
ATOM 860 N N . PHE A 1 107 ? 3.320 12.365 5.593 1.00 90.00 107 PHE A N 1
ATOM 861 C CA . PHE A 1 107 ? 2.713 13.212 6.621 1.00 90.00 107 PHE A CA 1
ATOM 862 C C . PHE A 1 107 ? 3.633 14.363 7.045 1.00 90.00 107 PHE A C 1
ATOM 864 O O . PHE A 1 107 ? 3.149 15.461 7.307 1.00 90.00 107 PHE A O 1
ATOM 871 N N . GLY A 1 108 ? 4.956 14.177 6.990 1.00 89.19 108 GLY A N 1
ATOM 872 C CA . GLY A 1 108 ? 5.932 15.248 7.209 1.00 89.19 108 GLY A CA 1
ATOM 873 C C . GLY A 1 108 ? 5.845 16.396 6.193 1.00 89.19 108 GLY A C 1
ATOM 874 O O . GLY A 1 108 ? 6.224 17.519 6.517 1.00 89.19 108 GLY A O 1
ATOM 875 N N . LEU A 1 109 ? 5.298 16.156 4.993 1.00 87.75 109 LEU A N 1
ATOM 876 C CA . LEU A 1 109 ? 5.020 17.214 4.011 1.00 87.75 109 LEU A CA 1
ATOM 877 C C . LEU A 1 109 ? 3.822 18.098 4.402 1.00 87.75 109 LEU A C 1
ATOM 879 O O . LEU A 1 109 ? 3.680 19.193 3.865 1.00 87.75 109 LEU A O 1
ATOM 883 N N . ASN A 1 110 ? 2.961 17.637 5.316 1.00 86.38 110 ASN A N 1
ATOM 884 C CA . ASN A 1 110 ? 1.740 18.327 5.735 1.00 86.38 110 ASN A CA 1
ATOM 885 C C . ASN A 1 110 ? 1.571 18.277 7.268 1.00 86.38 110 ASN A C 1
ATOM 887 O O . ASN A 1 110 ? 0.609 17.682 7.754 1.00 86.38 110 ASN A O 1
ATOM 891 N N . PRO A 1 111 ? 2.458 18.920 8.051 1.00 84.75 111 PRO A N 1
ATOM 892 C CA . PRO A 1 111 ? 2.497 18.778 9.513 1.00 84.75 111 PRO A CA 1
ATOM 893 C C . PRO A 1 111 ? 1.259 19.323 10.244 1.00 84.75 111 PRO A C 1
ATOM 895 O O . PRO A 1 111 ? 1.078 19.058 11.425 1.00 84.75 111 PRO A O 1
ATOM 898 N N . SER A 1 112 ? 0.409 20.101 9.568 1.00 84.94 112 SER A N 1
ATOM 899 C CA . SER A 1 112 ? -0.868 20.580 10.112 1.00 84.94 112 SER A CA 1
ATOM 900 C C . SER A 1 112 ? -2.004 19.556 10.004 1.00 84.94 112 SER A C 1
ATOM 902 O O . SER A 1 112 ? -3.088 19.794 10.535 1.00 84.94 112 SER A O 1
ATOM 904 N N . GLN A 1 113 ? -1.792 18.450 9.288 1.00 84.94 113 GLN A N 1
ATOM 905 C CA . GLN A 1 113 ? -2.776 17.388 9.106 1.00 84.94 113 GLN A CA 1
ATOM 906 C C . GLN A 1 113 ? -2.571 16.280 10.138 1.00 84.94 113 GLN A C 1
ATOM 908 O O . GLN A 1 113 ? -1.449 15.980 10.535 1.00 84.94 113 GLN A O 1
ATOM 913 N N . ASN A 1 114 ? -3.671 15.642 10.528 1.00 89.50 114 ASN A N 1
ATOM 914 C CA . ASN A 1 114 ? -3.633 14.457 11.375 1.00 89.50 114 ASN A CA 1
ATOM 915 C C . ASN A 1 114 ? -3.047 13.263 10.604 1.00 89.50 114 ASN A C 1
ATOM 917 O O . ASN A 1 114 ? -3.552 12.906 9.533 1.00 89.50 114 ASN A O 1
ATOM 921 N N . ASP A 1 115 ? -2.027 12.625 11.173 1.00 93.19 115 ASP A N 1
ATOM 922 C CA . ASP A 1 115 ? -1.356 11.467 10.587 1.00 93.19 115 ASP A CA 1
ATOM 923 C C . ASP A 1 115 ? -1.998 10.119 10.950 1.00 93.19 115 ASP A C 1
ATOM 925 O O . ASP A 1 115 ? -1.572 9.086 10.440 1.00 93.19 115 ASP A O 1
ATOM 929 N N . LEU A 1 116 ? -3.062 10.117 11.764 1.00 95.88 116 LEU A N 1
ATOM 930 C CA . LEU A 1 116 ? -3.732 8.902 12.220 1.00 95.88 116 LEU A CA 1
ATOM 931 C C . LEU A 1 116 ? -4.334 8.064 11.078 1.00 95.88 116 LEU A C 1
ATOM 933 O O . LEU A 1 116 ? -5.445 8.337 10.619 1.00 95.88 116 LEU A O 1
ATOM 937 N N . VAL A 1 117 ? -3.704 6.948 10.732 1.00 96.00 117 VAL A N 1
ATOM 938 C CA . VAL A 1 117 ? -4.264 5.945 9.813 1.00 96.00 117 VAL A CA 1
ATOM 939 C C . VAL A 1 117 ? -4.257 4.559 10.445 1.00 96.00 117 VAL A C 1
ATOM 941 O O . VAL A 1 117 ? -3.315 4.174 11.134 1.00 96.00 117 VAL A O 1
ATOM 944 N N . ILE A 1 118 ? -5.331 3.800 10.231 1.00 98.38 118 ILE A N 1
ATOM 945 C CA . ILE A 1 118 ? -5.493 2.452 10.787 1.00 98.38 118 ILE A CA 1
ATOM 946 C C . ILE A 1 118 ? -5.293 1.452 9.656 1.00 98.38 118 ILE A C 1
ATOM 948 O O . ILE A 1 118 ? -6.064 1.461 8.702 1.00 98.38 118 ILE A O 1
ATOM 952 N N . HIS A 1 119 ? -4.302 0.579 9.772 1.00 98.38 119 HIS A N 1
ATOM 953 C CA . HIS A 1 119 ? -3.969 -0.442 8.788 1.00 98.38 119 HIS A CA 1
ATOM 954 C C . HIS A 1 119 ? -4.287 -1.832 9.335 1.00 98.38 119 HIS A C 1
ATOM 956 O O . HIS A 1 119 ? -3.661 -2.292 10.292 1.00 98.38 119 HIS A O 1
ATOM 962 N N . ILE A 1 120 ? -5.225 -2.527 8.693 1.00 98.38 120 ILE A N 1
ATOM 963 C CA . ILE A 1 120 ? -5.581 -3.908 9.023 1.00 98.38 120 ILE A CA 1
ATOM 964 C C . ILE A 1 120 ? -5.064 -4.842 7.930 1.00 98.38 120 ILE A C 1
ATOM 966 O O . ILE A 1 120 ? -5.400 -4.684 6.750 1.00 98.38 120 ILE A O 1
ATOM 970 N N . ARG A 1 121 ? -4.249 -5.831 8.315 1.00 97.81 121 ARG A N 1
ATOM 971 C CA . ARG A 1 121 ? -3.765 -6.867 7.394 1.00 97.81 121 ARG A CA 1
ATOM 972 C C . ARG A 1 121 ? -4.928 -7.587 6.750 1.00 97.81 121 ARG A C 1
ATOM 974 O O . ARG A 1 121 ? -5.957 -7.821 7.377 1.00 97.81 121 ARG A O 1
ATOM 981 N N . SER A 1 122 ? -4.763 -7.912 5.482 1.00 97.44 122 SER A N 1
ATOM 982 C CA . SER A 1 122 ? -5.817 -8.458 4.645 1.00 97.44 122 SER A CA 1
ATOM 983 C C . SER A 1 122 ? -5.238 -9.371 3.572 1.00 97.44 122 SER A C 1
ATOM 985 O O . SER A 1 122 ? -4.040 -9.371 3.284 1.00 97.44 122 SER A O 1
ATOM 987 N N . GLN A 1 123 ? -6.108 -10.147 2.947 1.00 97.38 123 GLN A N 1
ATOM 988 C CA . GLN A 1 123 ? -5.777 -10.966 1.792 1.00 97.38 123 GLN A CA 1
ATOM 989 C C . GLN A 1 123 ? -6.832 -10.774 0.716 1.00 97.38 123 GLN A C 1
ATOM 991 O O . GLN A 1 123 ? -8.023 -10.691 1.018 1.00 97.38 123 GLN A O 1
ATOM 996 N N . ILE A 1 124 ? -6.390 -10.717 -0.536 1.00 97.88 124 ILE A N 1
ATOM 997 C CA . ILE A 1 124 ? -7.268 -10.645 -1.702 1.00 97.88 124 ILE A CA 1
ATOM 998 C C . ILE A 1 124 ? -7.035 -11.853 -2.608 1.00 97.88 124 ILE A C 1
ATOM 1000 O O . ILE A 1 124 ? -5.890 -12.223 -2.865 1.00 97.88 124 ILE A O 1
ATOM 1004 N N . LYS A 1 125 ? -8.123 -12.488 -3.051 1.00 97.88 125 LYS A N 1
ATOM 1005 C CA . LYS A 1 125 ? -8.107 -13.649 -3.954 1.00 97.88 125 LYS A CA 1
ATOM 1006 C C . LYS A 1 125 ? -8.258 -13.235 -5.417 1.00 97.88 125 LYS A C 1
ATOM 1008 O O . LYS A 1 125 ? -8.865 -12.210 -5.717 1.00 97.88 125 LYS A O 1
ATOM 1013 N N . ASP A 1 126 ? -7.728 -14.068 -6.310 1.00 98.00 126 ASP A N 1
ATOM 1014 C CA . ASP A 1 126 ? -7.735 -13.900 -7.771 1.00 98.00 126 ASP A CA 1
ATOM 1015 C C . ASP A 1 126 ? -7.171 -12.549 -8.249 1.00 98.00 126 ASP A C 1
ATOM 1017 O O . ASP A 1 126 ? -7.468 -12.073 -9.345 1.00 98.00 126 ASP A O 1
ATOM 1021 N N . THR A 1 127 ? -6.350 -11.923 -7.408 1.00 98.12 127 THR A N 1
ATOM 1022 C CA . THR A 1 127 ? -5.726 -10.618 -7.624 1.00 98.12 127 THR A CA 1
ATOM 1023 C C . THR A 1 127 ? -4.285 -10.709 -7.154 1.00 98.12 127 THR A C 1
ATOM 1025 O O . THR A 1 127 ? -4.015 -11.269 -6.089 1.00 98.12 127 THR A O 1
ATOM 1028 N N . ASP A 1 128 ? -3.364 -10.131 -7.917 1.00 98.38 128 ASP A N 1
ATOM 1029 C CA . ASP A 1 128 ? -1.977 -9.982 -7.496 1.00 98.38 128 ASP A CA 1
ATOM 1030 C C . ASP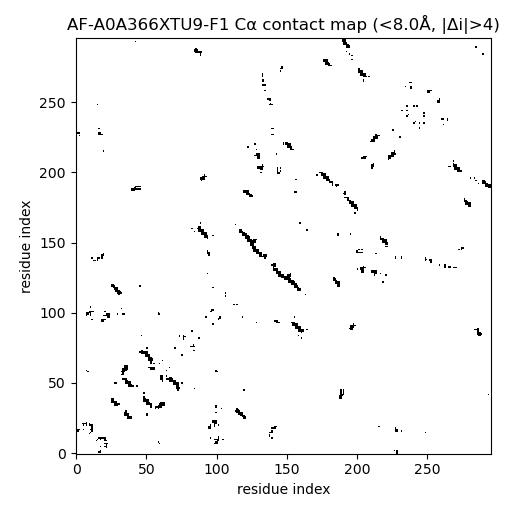 A 1 128 ? -1.497 -8.542 -7.657 1.00 98.38 128 ASP A C 1
ATOM 1032 O O . ASP A 1 128 ? -2.082 -7.733 -8.378 1.00 98.38 128 ASP A O 1
ATOM 1036 N N . VAL A 1 129 ? -0.408 -8.229 -6.967 1.00 98.25 129 VAL A N 1
ATOM 1037 C CA . VAL A 1 129 ? 0.227 -6.925 -7.002 1.00 98.25 129 VAL A CA 1
ATOM 1038 C C . VAL A 1 129 ? 1.471 -7.022 -7.874 1.00 98.25 129 VAL A C 1
ATOM 1040 O O . VAL A 1 129 ? 2.458 -7.681 -7.525 1.00 98.25 129 VAL A O 1
ATOM 1043 N N . VAL A 1 130 ? 1.409 -6.373 -9.030 1.00 98.56 130 VAL A N 1
ATOM 1044 C CA . VAL A 1 130 ? 2.390 -6.489 -10.114 1.00 98.56 130 VAL A CA 1
ATOM 1045 C C . VAL A 1 130 ? 3.022 -5.137 -10.418 1.00 98.56 130 VAL A C 1
ATOM 1047 O O . VAL A 1 130 ? 2.536 -4.100 -9.964 1.00 98.56 130 VAL A O 1
ATOM 1050 N N . TYR A 1 131 ? 4.133 -5.138 -11.151 1.00 98.44 131 TYR A N 1
ATOM 1051 C CA . TYR A 1 131 ? 4.797 -3.904 -11.574 1.00 98.44 131 TYR A CA 1
ATOM 1052 C C . TYR A 1 131 ? 3.920 -3.114 -12.546 1.00 98.44 131 TYR A C 1
ATOM 1054 O O . TYR A 1 131 ? 3.479 -3.655 -13.557 1.00 98.44 131 TYR A O 1
ATOM 1062 N N . GLY A 1 132 ? 3.697 -1.833 -12.262 1.00 97.44 132 GLY A N 1
ATOM 1063 C CA . GLY A 1 132 ? 3.090 -0.897 -13.202 1.00 97.44 132 GLY A CA 1
ATOM 1064 C C . GLY A 1 132 ? 4.062 -0.502 -14.313 1.00 97.44 132 GLY A C 1
ATOM 1065 O O . GLY A 1 132 ? 5.275 -0.441 -14.101 1.00 97.44 132 GLY A O 1
ATOM 1066 N N . ALA A 1 133 ? 3.537 -0.192 -15.497 1.00 96.62 133 ALA A N 1
ATOM 1067 C CA . ALA A 1 133 ? 4.332 0.222 -16.659 1.00 96.62 133 ALA A CA 1
ATOM 1068 C C . ALA A 1 133 ? 4.734 1.714 -16.638 1.00 96.62 133 ALA A C 1
ATOM 1070 O O . ALA A 1 133 ? 4.744 2.389 -17.664 1.00 96.62 133 ALA A O 1
ATOM 1071 N N . PHE A 1 134 ? 5.071 2.257 -15.467 1.00 95.56 134 PHE A N 1
ATOM 1072 C CA . PHE A 1 134 ? 5.432 3.668 -15.314 1.00 95.56 134 PHE A CA 1
ATOM 1073 C C . PHE A 1 134 ? 6.413 3.893 -14.163 1.00 95.56 134 PHE A C 1
ATOM 1075 O O . PHE A 1 134 ? 6.650 3.007 -13.344 1.00 95.56 134 PHE A O 1
ATOM 1082 N N . LEU A 1 135 ? 6.988 5.096 -14.097 1.00 95.38 135 LEU A N 1
ATOM 1083 C CA . LEU A 1 135 ? 7.906 5.490 -13.032 1.00 95.38 135 LEU A CA 1
ATOM 1084 C C . LEU A 1 135 ? 7.248 6.454 -12.046 1.00 95.38 135 LEU A C 1
ATOM 1086 O O . LEU A 1 135 ? 6.659 7.465 -12.433 1.00 95.38 135 LEU A O 1
ATOM 1090 N N . ALA A 1 136 ? 7.457 6.211 -10.753 1.00 93.94 136 ALA A N 1
ATOM 1091 C CA . ALA A 1 136 ? 7.240 7.233 -9.740 1.00 93.94 136 ALA A CA 1
ATOM 1092 C C . ALA A 1 136 ? 8.216 8.411 -9.940 1.00 93.94 136 ALA A C 1
ATOM 1094 O O . ALA A 1 136 ? 9.316 8.222 -10.471 1.00 93.94 136 ALA A O 1
ATOM 1095 N N . PRO A 1 137 ? 7.900 9.621 -9.436 1.00 90.50 137 PRO A N 1
ATOM 1096 C CA . PRO A 1 137 ? 8.808 10.769 -9.497 1.00 90.50 137 PRO A CA 1
ATOM 1097 C C . PRO A 1 137 ? 10.208 10.504 -8.932 1.00 90.50 137 PRO A C 1
ATOM 1099 O O . PRO A 1 137 ? 11.185 11.045 -9.437 1.00 90.50 137 PRO A O 1
ATOM 1102 N N . TYR A 1 138 ? 10.306 9.645 -7.917 1.00 91.19 138 TYR A N 1
ATOM 1103 C CA . TYR A 1 138 ? 11.563 9.272 -7.275 1.00 91.19 138 TYR A CA 1
ATOM 1104 C C . TYR A 1 138 ? 12.282 8.092 -7.954 1.00 91.19 138 TYR A C 1
ATOM 1106 O O . TYR A 1 138 ? 13.342 7.707 -7.487 1.00 91.19 138 TYR A O 1
ATOM 1114 N N . GLY A 1 139 ? 11.771 7.541 -9.063 1.00 93.88 139 GLY A N 1
ATOM 1115 C CA . GLY A 1 139 ? 12.482 6.541 -9.876 1.00 93.88 139 GLY A CA 1
ATOM 1116 C C . GLY A 1 139 ? 12.216 5.074 -9.519 1.00 93.88 139 GLY A C 1
ATOM 1117 O O . GLY A 1 139 ? 12.934 4.196 -9.988 1.00 93.88 139 GLY A O 1
ATOM 1118 N N . SER A 1 140 ? 11.196 4.788 -8.705 1.00 95.44 140 SER A N 1
ATOM 1119 C CA . SER A 1 140 ? 10.701 3.418 -8.513 1.00 95.44 140 SER A CA 1
ATOM 1120 C C . SER A 1 140 ? 9.684 3.051 -9.597 1.00 95.44 140 SER A C 1
ATOM 1122 O O . SER A 1 140 ? 9.111 3.928 -10.243 1.00 95.44 140 SER A O 1
ATOM 1124 N N . LEU A 1 141 ? 9.448 1.751 -9.765 1.00 96.56 141 LEU A N 1
ATOM 1125 C CA . LEU A 1 141 ? 8.325 1.211 -10.535 1.00 96.56 141 LEU A CA 1
ATOM 1126 C C . LEU A 1 141 ? 7.187 0.933 -9.547 1.00 96.56 141 LEU A C 1
ATOM 1128 O O . LEU A 1 141 ? 7.363 0.073 -8.682 1.00 96.56 141 LEU A O 1
ATOM 1132 N N . PRO A 1 142 ? 6.058 1.651 -9.614 1.00 96.19 142 PRO A N 1
ATOM 1133 C CA . PRO A 1 142 ? 4.974 1.468 -8.660 1.00 96.19 142 PRO A CA 1
ATOM 1134 C C . PRO A 1 142 ? 4.264 0.121 -8.792 1.00 96.19 142 PRO A C 1
ATOM 1136 O O . PRO A 1 142 ? 4.355 -0.570 -9.806 1.00 96.19 142 PRO A O 1
ATOM 1139 N N . ALA A 1 143 ? 3.533 -0.234 -7.741 1.00 97.19 143 ALA A N 1
ATOM 1140 C CA . ALA A 1 143 ? 2.649 -1.385 -7.717 1.00 97.19 143 ALA A CA 1
ATOM 1141 C C . ALA A 1 143 ? 1.303 -1.071 -8.371 1.00 97.19 143 ALA A C 1
ATOM 1143 O O . ALA A 1 143 ? 0.772 0.019 -8.191 1.00 97.19 143 ALA A O 1
ATOM 1144 N N . VAL A 1 144 ? 0.723 -2.059 -9.051 1.00 97.81 144 VAL A N 1
ATOM 1145 C CA . VAL A 1 144 ? -0.656 -2.041 -9.558 1.00 97.81 144 VAL A CA 1
ATOM 1146 C C . VAL A 1 144 ? -1.351 -3.350 -9.183 1.00 97.81 144 VAL A C 1
ATOM 1148 O O . VAL A 1 144 ? -0.692 -4.374 -8.998 1.00 97.81 144 VAL A O 1
ATOM 1151 N N . ILE A 1 145 ? -2.676 -3.326 -9.059 1.00 97.19 145 ILE A N 1
ATOM 1152 C CA . ILE A 1 145 ? -3.498 -4.508 -8.760 1.00 97.19 145 ILE A CA 1
ATOM 1153 C C . ILE A 1 145 ? -4.049 -5.111 -10.054 1.00 97.19 145 ILE A C 1
ATOM 1155 O O . ILE A 1 145 ? -4.886 -4.503 -10.719 1.00 97.19 145 ILE A O 1
ATOM 1159 N N . ALA A 1 146 ? -3.577 -6.305 -10.410 1.00 98.12 146 ALA A N 1
ATOM 1160 C CA . ALA A 1 146 ? -3.929 -6.993 -11.650 1.00 98.12 146 ALA A CA 1
ATOM 1161 C C . ALA A 1 146 ? -4.740 -8.272 -11.381 1.00 98.12 146 ALA A C 1
ATOM 1163 O O . ALA A 1 146 ? -4.511 -8.941 -10.365 1.00 98.12 146 ALA A O 1
ATOM 1164 N N . PRO A 1 147 ? -5.657 -8.650 -12.291 1.00 97.88 147 PRO A N 1
ATOM 1165 C CA . PRO A 1 147 ? -6.405 -9.889 -12.158 1.00 97.88 147 PRO A CA 1
ATOM 1166 C C . PRO A 1 147 ? -5.496 -11.088 -12.426 1.00 97.88 147 PRO A C 1
ATOM 1168 O O . PRO A 1 147 ? -4.898 -11.210 -13.495 1.00 97.88 147 PRO A O 1
ATOM 1171 N N . VAL A 1 148 ? -5.396 -11.990 -11.452 1.00 98.12 148 VAL A N 1
ATOM 1172 C CA . VAL A 1 148 ? -4.538 -13.177 -11.534 1.00 98.12 148 VAL A CA 1
ATOM 1173 C C . VAL A 1 148 ? -5.258 -14.346 -10.879 1.00 98.12 148 VAL A C 1
ATOM 1175 O O . VAL A 1 148 ? -5.210 -14.523 -9.664 1.00 98.12 148 VAL A O 1
ATOM 1178 N N . GLN A 1 149 ? -5.923 -15.162 -11.695 1.00 97.38 149 GLN A N 1
ATOM 1179 C CA . GLN A 1 149 ? -6.654 -16.341 -11.230 1.00 97.38 149 GLN A CA 1
ATOM 1180 C C . GLN A 1 149 ? -5.756 -17.256 -10.379 1.00 97.38 149 GLN A C 1
ATOM 1182 O O . GLN A 1 149 ? -4.653 -17.621 -10.790 1.00 97.38 149 GLN A O 1
ATOM 1187 N N . GLY A 1 150 ? -6.243 -17.647 -9.200 1.00 97.69 150 GLY A N 1
ATOM 1188 C CA . GLY A 1 150 ? -5.524 -18.516 -8.269 1.00 97.69 150 GLY A CA 1
ATOM 1189 C C . GLY A 1 150 ? -4.448 -17.814 -7.437 1.00 97.69 150 GLY A C 1
ATOM 1190 O O . GLY A 1 150 ? -3.807 -18.474 -6.619 1.00 97.69 150 GLY A O 1
ATOM 1191 N N . ALA A 1 151 ? -4.244 -16.504 -7.606 1.00 98.25 151 ALA A N 1
ATOM 1192 C CA . ALA A 1 151 ? -3.421 -15.726 -6.690 1.00 98.25 151 ALA A CA 1
ATOM 1193 C C . ALA A 1 151 ? -4.166 -15.423 -5.383 1.00 98.25 151 ALA A C 1
ATOM 1195 O O . ALA A 1 151 ? -5.385 -15.244 -5.349 1.00 98.25 151 ALA A O 1
ATOM 1196 N N . GLN A 1 152 ? -3.403 -15.334 -4.303 1.00 98.12 152 GLN A N 1
ATOM 1197 C CA . GLN A 1 152 ? -3.827 -14.835 -3.007 1.00 98.12 152 GLN A CA 1
ATOM 1198 C C . GLN A 1 152 ? -2.720 -13.924 -2.495 1.00 98.12 152 GLN A C 1
ATOM 1200 O O . GLN A 1 152 ? -1.664 -14.416 -2.103 1.00 98.12 152 GLN A O 1
ATOM 1205 N N . SER A 1 153 ? -2.941 -12.613 -2.503 1.00 98.06 153 SER A N 1
ATOM 1206 C CA . SER A 1 153 ? -1.895 -11.642 -2.166 1.00 98.06 153 SER A CA 1
ATOM 1207 C C . SER A 1 153 ? -2.171 -10.925 -0.853 1.00 98.06 153 SER A C 1
ATOM 1209 O O . SER A 1 153 ? -3.306 -10.553 -0.548 1.00 98.06 153 SER A O 1
ATOM 1211 N N . GLU A 1 154 ? -1.112 -10.752 -0.059 1.00 97.62 154 GLU A N 1
ATOM 1212 C CA . GLU A 1 154 ? -1.163 -9.979 1.177 1.00 97.62 154 GLU A CA 1
ATOM 1213 C C . GLU A 1 154 ? -1.270 -8.487 0.853 1.00 97.62 154 GLU A C 1
ATOM 1215 O O . GLU A 1 154 ? -0.422 -7.889 0.183 1.00 97.62 154 GLU A O 1
ATOM 1220 N N . VAL A 1 155 ? -2.329 -7.885 1.370 1.00 97.75 155 VAL A N 1
ATOM 1221 C CA . VAL A 1 155 ? -2.694 -6.484 1.189 1.00 97.75 155 VAL A CA 1
ATOM 1222 C C . VAL A 1 155 ? -3.163 -5.928 2.527 1.00 97.75 155 VAL A C 1
ATOM 1224 O O . VAL A 1 155 ? -3.221 -6.635 3.530 1.00 97.75 155 VAL A O 1
ATOM 1227 N N . TRP A 1 156 ? -3.473 -4.642 2.570 1.00 98.31 156 TRP A N 1
ATOM 1228 C CA . TRP A 1 156 ? -3.911 -3.981 3.790 1.00 98.31 156 TRP A CA 1
ATOM 1229 C C . TRP A 1 156 ? -5.150 -3.159 3.500 1.00 98.31 156 TRP A C 1
ATOM 1231 O O . TRP A 1 156 ? -5.234 -2.536 2.448 1.00 98.31 156 TRP A O 1
ATOM 1241 N N . VAL A 1 157 ? -6.101 -3.129 4.424 1.00 98.31 157 VAL A N 1
ATOM 1242 C CA . VAL A 1 157 ? -7.187 -2.151 4.386 1.00 98.31 157 VAL A CA 1
ATOM 1243 C C . VAL A 1 157 ? -6.827 -1.035 5.349 1.00 98.31 157 VAL A C 1
ATOM 1245 O O . VAL A 1 157 ? -6.683 -1.248 6.553 1.00 98.31 157 VAL A O 1
ATOM 1248 N N . THR A 1 158 ? -6.645 0.149 4.784 1.00 98.12 158 THR A N 1
ATOM 1249 C CA . THR A 1 158 ? -6.384 1.390 5.495 1.00 98.12 158 THR A CA 1
ATOM 1250 C C . THR A 1 158 ? -7.699 2.118 5.712 1.00 98.12 158 THR A C 1
ATOM 1252 O O . THR A 1 158 ? -8.403 2.419 4.752 1.00 98.12 158 THR A O 1
ATOM 1255 N N . PHE A 1 159 ? -8.029 2.440 6.955 1.00 98.38 159 PHE A N 1
ATOM 1256 C CA . PHE A 1 159 ? -9.224 3.207 7.276 1.00 98.38 159 PHE A CA 1
ATOM 1257 C C . PHE A 1 159 ? -8.889 4.677 7.473 1.00 98.38 159 PHE A C 1
ATOM 1259 O O . PHE A 1 159 ? -8.237 5.067 8.447 1.00 98.38 159 PHE A O 1
ATOM 1266 N N . VAL A 1 160 ? -9.381 5.490 6.547 1.00 96.94 160 VAL A N 1
ATOM 1267 C CA . VAL A 1 160 ? -9.095 6.924 6.467 1.00 96.94 160 VAL A CA 1
ATOM 1268 C C . VAL A 1 160 ? -10.364 7.731 6.686 1.00 96.94 160 VAL A C 1
ATOM 1270 O O . VAL A 1 160 ? -11.454 7.293 6.319 1.00 96.94 160 VAL A O 1
ATOM 1273 N N . ASP A 1 161 ? -10.247 8.908 7.291 1.00 95.56 161 ASP A N 1
ATOM 1274 C CA . ASP A 1 161 ? -11.350 9.869 7.262 1.00 95.56 161 ASP A CA 1
ATOM 1275 C C . ASP A 1 161 ? -11.433 10.592 5.901 1.00 95.56 161 ASP A C 1
ATOM 1277 O O . ASP A 1 161 ? -10.586 10.418 5.022 1.00 95.56 161 ASP A O 1
ATOM 1281 N N . LYS A 1 162 ? -12.475 11.411 5.707 1.00 92.12 162 LYS A N 1
ATOM 1282 C CA . LYS A 1 162 ? -12.696 12.127 4.439 1.00 92.12 162 LYS A CA 1
ATOM 1283 C C . LYS A 1 162 ? -11.557 13.094 4.086 1.00 92.12 162 LYS A C 1
ATOM 1285 O O . LYS A 1 162 ? -11.173 13.159 2.923 1.00 92.12 162 LYS A O 1
ATOM 1290 N N . LYS A 1 163 ? -10.983 13.804 5.065 1.00 90.75 163 LYS A N 1
ATOM 1291 C CA . LYS A 1 163 ? -9.879 14.753 4.823 1.00 90.75 163 LYS A CA 1
ATOM 1292 C C . LYS A 1 163 ? -8.612 14.011 4.404 1.00 90.75 163 LYS A C 1
ATOM 1294 O O . LYS A 1 163 ? -7.913 14.428 3.484 1.00 90.75 163 LYS A O 1
ATOM 1299 N N . GLN A 1 164 ? -8.340 12.883 5.052 1.00 92.31 164 GLN A N 1
ATOM 1300 C CA . GLN A 1 164 ? -7.228 12.005 4.705 1.00 92.31 164 GLN A CA 1
ATOM 1301 C C . GLN A 1 164 ? -7.412 11.381 3.321 1.00 92.31 164 GLN A C 1
ATOM 1303 O O . GLN A 1 164 ? -6.458 11.318 2.550 1.00 92.31 164 GLN A O 1
ATOM 1308 N N . LEU A 1 165 ? -8.634 10.975 2.969 1.00 92.94 165 LEU A N 1
ATOM 1309 C CA . LEU A 1 165 ? -8.940 10.462 1.637 1.00 92.94 165 LEU A CA 1
ATOM 1310 C C . LEU A 1 165 ? -8.662 11.504 0.545 1.00 92.94 165 LEU A C 1
ATOM 1312 O O . LEU A 1 165 ? -8.024 11.177 -0.457 1.00 92.94 165 LEU A O 1
ATOM 1316 N N . GLU A 1 166 ? -9.081 12.756 0.751 1.00 89.38 166 GLU A N 1
ATOM 1317 C CA . GLU A 1 166 ? -8.775 13.869 -0.157 1.00 89.38 166 GLU A CA 1
ATOM 1318 C C . GLU A 1 166 ? -7.264 14.088 -0.303 1.00 89.38 166 GLU A C 1
ATOM 1320 O O . GLU A 1 166 ? -6.773 14.277 -1.417 1.00 89.38 166 GLU A O 1
ATOM 1325 N N . LEU A 1 167 ? -6.512 14.035 0.803 1.00 86.75 167 LEU A N 1
ATOM 1326 C CA . LEU A 1 167 ? -5.058 14.182 0.774 1.00 86.75 167 LEU A CA 1
ATOM 1327 C C . LEU A 1 167 ? -4.398 13.064 -0.037 1.00 86.75 167 LEU A C 1
ATOM 1329 O O . LEU A 1 167 ? -3.562 13.347 -0.892 1.00 86.75 167 LEU A O 1
ATOM 1333 N N . ILE A 1 168 ? -4.793 11.810 0.198 1.00 88.31 168 ILE A N 1
ATOM 1334 C CA . ILE A 1 168 ? -4.257 10.672 -0.554 1.00 88.31 168 ILE A CA 1
ATOM 1335 C C . ILE A 1 168 ? -4.607 10.826 -2.038 1.00 88.31 168 ILE A C 1
ATOM 1337 O O . ILE A 1 168 ? -3.718 10.668 -2.869 1.00 88.31 168 ILE A O 1
ATOM 1341 N N . THR A 1 169 ? -5.835 11.244 -2.367 1.00 89.62 169 THR A N 1
ATOM 1342 C CA . THR A 1 169 ? -6.283 11.447 -3.760 1.00 89.62 169 THR A CA 1
ATOM 1343 C C . THR A 1 169 ? -5.358 12.407 -4.503 1.00 89.62 169 THR A C 1
ATOM 1345 O O . THR A 1 169 ? -4.947 12.125 -5.624 1.00 89.62 169 THR A O 1
ATOM 1348 N N . ARG A 1 170 ? -4.954 13.508 -3.858 1.00 86.12 170 ARG A N 1
ATOM 1349 C CA . ARG A 1 170 ? -4.023 14.489 -4.445 1.00 86.12 170 ARG A CA 1
ATOM 1350 C C . ARG A 1 170 ? -2.626 13.926 -4.703 1.00 86.12 170 ARG A C 1
ATOM 1352 O O . ARG A 1 170 ? -1.902 14.469 -5.521 1.00 86.12 170 ARG A O 1
ATOM 1359 N N . THR A 1 171 ? -2.217 12.880 -3.986 1.00 82.25 171 THR A N 1
ATOM 1360 C CA . THR A 1 171 ? -0.894 12.254 -4.164 1.00 82.25 171 THR A CA 1
ATOM 1361 C C . THR A 1 171 ? -0.890 11.102 -5.165 1.00 82.25 171 THR A C 1
ATOM 1363 O O . THR A 1 171 ? 0.184 10.637 -5.537 1.00 82.25 171 THR A O 1
ATOM 1366 N N . GLU A 1 172 ? -2.065 10.647 -5.598 1.00 85.00 172 GLU A N 1
ATOM 1367 C CA . GLU A 1 172 ? -2.249 9.473 -6.454 1.00 85.00 172 GLU A CA 1
ATOM 1368 C C . GLU A 1 172 ? -2.781 9.882 -7.844 1.00 85.00 172 GLU A C 1
ATOM 1370 O O . GLU A 1 172 ? -3.530 9.130 -8.451 1.00 85.00 172 GLU A O 1
ATOM 1375 N N . GLU A 1 173 ? -2.407 11.062 -8.367 1.00 80.56 173 GLU A N 1
ATOM 1376 C CA . GLU A 1 173 ? -2.948 11.650 -9.618 1.00 80.56 173 GLU A CA 1
ATOM 1377 C C . GLU A 1 173 ? -2.895 10.719 -10.848 1.00 80.56 173 GLU A C 1
ATOM 1379 O O . GLU A 1 173 ? -3.699 10.858 -11.767 1.00 80.56 173 GLU A O 1
ATOM 1384 N N . THR A 1 174 ? -1.958 9.766 -10.878 1.00 85.25 174 THR A N 1
ATOM 1385 C CA . THR A 1 174 ? -1.829 8.767 -11.956 1.00 85.25 174 THR A CA 1
ATOM 1386 C C . THR A 1 174 ? -2.881 7.653 -11.874 1.00 85.25 174 THR A C 1
ATOM 1388 O O . THR A 1 174 ? -3.083 6.925 -12.843 1.00 85.25 174 THR A O 1
ATOM 1391 N N . TYR A 1 175 ? -3.538 7.494 -10.728 1.00 90.19 175 TYR A N 1
ATOM 1392 C CA . TYR A 1 175 ? -4.500 6.438 -10.452 1.00 90.19 175 TYR A CA 1
ATOM 1393 C C . TYR A 1 175 ? -5.923 6.988 -10.402 1.00 90.19 175 TYR A C 1
ATOM 1395 O O . TYR A 1 175 ? -6.176 8.124 -10.006 1.00 90.19 175 TYR A O 1
ATOM 1403 N N . GLU A 1 176 ? -6.883 6.129 -10.714 1.00 93.62 176 GLU A N 1
ATOM 1404 C CA . GLU A 1 176 ? -8.302 6.403 -10.517 1.00 93.62 176 GLU A CA 1
ATOM 1405 C C . GLU A 1 176 ? -8.841 5.642 -9.306 1.00 93.62 176 GLU A C 1
ATOM 1407 O O . GLU A 1 176 ? -8.447 4.509 -9.034 1.00 93.62 176 GLU A O 1
ATOM 1412 N N . LEU A 1 177 ? -9.768 6.247 -8.565 1.00 95.56 177 LEU A N 1
ATOM 1413 C CA . LEU A 1 177 ? -10.399 5.560 -7.446 1.00 95.56 177 LEU A CA 1
ATOM 1414 C C . LEU A 1 177 ? -11.446 4.560 -7.963 1.00 95.56 177 LEU A C 1
ATOM 1416 O O . LEU A 1 177 ? -12.428 4.938 -8.606 1.00 95.56 177 LEU A O 1
ATOM 1420 N N . ARG A 1 178 ? -11.260 3.280 -7.641 1.00 96.88 178 ARG A N 1
ATOM 1421 C CA . ARG A 1 178 ? -12.192 2.190 -7.952 1.00 96.88 178 ARG A CA 1
ATOM 1422 C C . ARG A 1 178 ? -12.706 1.507 -6.693 1.00 96.88 178 ARG A C 1
ATOM 1424 O O . ARG A 1 178 ? -12.117 1.599 -5.622 1.00 96.88 178 ARG A O 1
ATOM 1431 N N . GLU A 1 179 ? -13.825 0.819 -6.847 1.00 97.75 179 GLU A N 1
ATOM 1432 C CA . GLU A 1 179 ? -14.521 0.047 -5.827 1.00 97.75 179 GLU A CA 1
ATOM 1433 C C . GLU A 1 179 ? -14.425 -1.447 -6.149 1.00 97.75 179 GLU A C 1
ATOM 1435 O O . GLU A 1 179 ? -14.668 -1.867 -7.284 1.00 97.75 179 GLU A O 1
ATOM 1440 N N . HIS A 1 180 ? -14.121 -2.242 -5.128 1.00 96.75 180 HIS A N 1
ATOM 1441 C CA . HIS A 1 180 ? -14.198 -3.692 -5.140 1.00 96.75 180 HIS A CA 1
ATOM 1442 C C . HIS A 1 180 ? -15.394 -4.166 -4.321 1.00 96.75 180 HIS A C 1
ATOM 1444 O O . HIS A 1 180 ? -15.558 -3.793 -3.156 1.00 96.75 180 HIS A O 1
ATOM 1450 N N . ARG A 1 181 ? -16.182 -5.060 -4.921 1.00 93.19 181 ARG A N 1
ATOM 1451 C CA . ARG A 1 181 ? -17.304 -5.762 -4.286 1.00 93.19 181 ARG A CA 1
ATOM 1452 C C . ARG A 1 181 ? -17.131 -7.269 -4.459 1.00 93.19 181 ARG A C 1
ATOM 1454 O O . ARG A 1 181 ? -16.446 -7.718 -5.369 1.00 93.19 181 ARG A O 1
ATOM 1461 N N . GLY A 1 182 ? -17.789 -8.060 -3.613 1.00 80.62 182 GLY A N 1
ATOM 1462 C CA . GLY A 1 182 ? -17.872 -9.517 -3.807 1.00 80.62 182 GLY A CA 1
ATOM 1463 C C . GLY A 1 182 ? -17.008 -10.368 -2.876 1.00 80.62 182 GLY A C 1
ATOM 1464 O O . GLY A 1 182 ? -16.796 -11.542 -3.156 1.00 80.62 182 GLY A O 1
ATOM 1465 N N . GLY A 1 183 ? -16.514 -9.811 -1.764 1.00 84.19 183 GLY A N 1
ATOM 1466 C CA . GLY A 1 183 ? -15.973 -10.600 -0.645 1.00 84.19 183 GLY A CA 1
ATOM 1467 C C . GLY A 1 183 ? -14.660 -11.353 -0.906 1.00 84.19 183 GLY A C 1
ATOM 1468 O O . GLY A 1 183 ? -14.211 -12.088 -0.033 1.00 84.19 183 GLY A O 1
ATOM 1469 N N . LYS A 1 184 ? -14.017 -11.166 -2.069 1.00 94.12 184 LYS A N 1
ATOM 1470 C CA . LYS A 1 184 ? -12.674 -11.711 -2.360 1.00 94.12 184 LYS A CA 1
ATOM 1471 C C . LYS A 1 184 ? -11.566 -11.103 -1.499 1.00 94.12 184 LYS A C 1
ATOM 1473 O O . LYS A 1 184 ? -10.492 -11.692 -1.401 1.00 94.12 184 LYS A O 1
ATOM 1478 N N . LEU A 1 185 ? -11.825 -9.939 -0.908 1.00 96.38 185 LEU A N 1
ATOM 1479 C CA . LEU A 1 185 ? -10.959 -9.271 0.050 1.00 96.38 185 LEU A CA 1
ATOM 1480 C C . LEU A 1 185 ? -11.442 -9.579 1.468 1.00 96.38 185 LEU A C 1
ATOM 1482 O O . LEU A 1 185 ? -12.603 -9.335 1.792 1.00 96.38 185 LEU A O 1
ATOM 1486 N N . GLN A 1 186 ? -10.538 -10.073 2.305 1.00 95.31 186 GLN A N 1
ATOM 1487 C CA . GLN A 1 186 ? -10.816 -10.462 3.681 1.00 95.31 186 GLN A CA 1
ATOM 1488 C C . GLN A 1 186 ? -9.764 -9.866 4.617 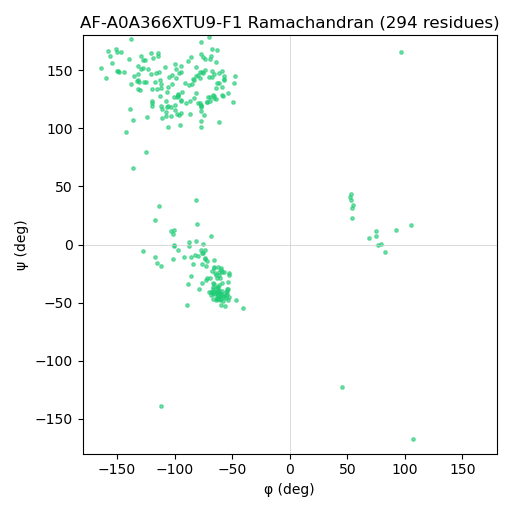1.00 95.31 186 GLN A C 1
ATOM 1490 O O . GLN A 1 186 ? -8.568 -9.953 4.338 1.00 95.31 186 GLN A O 1
ATOM 1495 N N . LEU A 1 187 ? -10.202 -9.281 5.731 1.00 96.94 187 LEU A N 1
ATOM 1496 C CA . LEU A 1 187 ? -9.311 -8.826 6.796 1.00 96.94 187 LEU A CA 1
ATOM 1497 C C . LEU A 1 187 ? -8.757 -10.014 7.595 1.00 96.94 187 LEU A C 1
ATOM 1499 O O . LEU A 1 187 ? -9.380 -11.071 7.668 1.00 96.94 187 LEU A O 1
ATOM 1503 N N . ALA A 1 188 ? -7.648 -9.819 8.306 1.00 95.50 188 ALA A N 1
ATOM 1504 C CA . ALA A 1 188 ? -7.097 -10.803 9.243 1.00 95.50 188 ALA A CA 1
ATOM 1505 C C . ALA A 1 188 ? -8.074 -11.178 10.378 1.00 95.50 188 ALA A C 1
ATOM 1507 O O . ALA A 1 188 ? -7.976 -12.259 10.952 1.00 95.50 188 ALA A O 1
ATOM 1508 N N . THR A 1 189 ? -9.059 -10.322 10.668 1.00 94.38 189 THR A N 1
ATOM 1509 C CA . THR A 1 189 ? -10.161 -10.615 11.600 1.00 94.38 189 THR A CA 1
ATOM 1510 C C . THR A 1 189 ? -11.193 -11.595 11.035 1.00 94.38 189 THR A C 1
ATOM 1512 O O . THR A 1 189 ? -12.073 -12.054 11.759 1.00 94.38 189 THR A O 1
ATOM 1515 N N . GLY A 1 190 ? -11.137 -11.896 9.736 1.00 94.69 190 GLY A N 1
ATOM 1516 C CA . GLY A 1 190 ? -12.168 -12.626 9.001 1.00 94.69 190 GLY A CA 1
ATOM 1517 C C . GLY A 1 190 ? -13.336 -11.754 8.527 1.00 94.69 190 GLY A C 1
ATOM 1518 O O . GLY A 1 190 ? -14.187 -12.245 7.779 1.00 94.69 190 GLY A O 1
ATOM 1519 N N . GLU A 1 191 ? -13.371 -10.479 8.927 1.00 94.56 191 GLU A N 1
ATOM 1520 C CA . GLU A 1 191 ? -14.360 -9.499 8.478 1.00 94.56 191 GLU A CA 1
ATOM 1521 C C . GLU A 1 191 ? -14.129 -9.143 7.001 1.00 94.56 191 GLU A C 1
ATOM 1523 O O . GLU A 1 191 ? -12.994 -9.072 6.519 1.00 94.56 191 GLU A O 1
ATOM 1528 N N . TYR A 1 192 ? -15.214 -8.910 6.271 1.00 94.31 192 TYR A N 1
ATOM 1529 C CA . TYR A 1 192 ? -15.182 -8.285 4.958 1.00 94.31 192 TYR A CA 1
ATOM 1530 C C . TYR A 1 192 ? -16.278 -7.223 4.860 1.00 94.31 192 TYR A C 1
ATOM 1532 O O . TYR A 1 192 ? -17.378 -7.375 5.405 1.00 94.31 192 TYR A O 1
ATOM 1540 N N . PHE A 1 193 ? -15.967 -6.150 4.140 1.00 95.31 193 PHE A N 1
ATOM 1541 C CA . PHE A 1 193 ? -16.892 -5.061 3.849 1.00 95.31 193 PHE A CA 1
ATOM 1542 C C . PHE A 1 193 ? -17.524 -5.267 2.476 1.00 95.31 193 PHE A C 1
ATOM 1544 O O . PHE A 1 193 ? -16.900 -5.824 1.571 1.00 95.31 193 PHE A O 1
ATOM 1551 N N . GLU A 1 194 ? -18.770 -4.823 2.321 1.00 95.06 194 GLU A N 1
ATOM 1552 C CA . GLU A 1 194 ? -19.485 -4.845 1.042 1.00 95.06 194 GLU A CA 1
ATOM 1553 C C . GLU A 1 194 ? -18.691 -4.132 -0.058 1.00 95.06 194 GLU A C 1
ATOM 1555 O O . GLU A 1 194 ? -18.607 -4.641 -1.180 1.00 95.06 194 GLU A O 1
ATOM 1560 N N . SER A 1 195 ? -18.067 -3.010 0.310 1.00 96.31 195 SER A N 1
ATOM 1561 C CA . SER A 1 195 ? -17.275 -2.159 -0.567 1.00 96.31 195 SER A CA 1
ATOM 1562 C C . SER A 1 195 ? -15.919 -1.854 0.059 1.00 96.31 195 SER A C 1
ATOM 1564 O O . SER A 1 195 ? -15.832 -1.451 1.217 1.00 96.31 195 SER A O 1
ATOM 1566 N N . 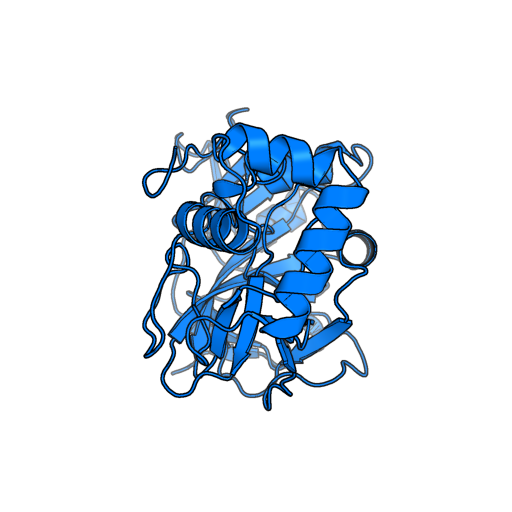VAL A 1 196 ? -14.852 -1.999 -0.726 1.00 97.56 196 VAL A N 1
ATOM 1567 C CA . VAL A 1 196 ? -13.520 -1.467 -0.402 1.00 97.56 196 VAL A CA 1
ATOM 1568 C C . VAL A 1 196 ? -12.989 -0.715 -1.609 1.00 97.56 196 VAL A C 1
ATOM 1570 O O . VAL A 1 196 ? -13.177 -1.147 -2.744 1.00 97.56 196 VAL A O 1
ATOM 1573 N N . TYR A 1 197 ? -12.338 0.417 -1.374 1.00 98.00 197 TYR A N 1
ATOM 1574 C CA . TYR A 1 197 ? -11.846 1.288 -2.436 1.00 98.00 197 TYR A CA 1
ATOM 1575 C C . TYR A 1 197 ? -10.358 1.078 -2.679 1.00 98.00 197 TYR A C 1
ATOM 1577 O O . TYR A 1 197 ? -9.642 0.665 -1.778 1.00 98.00 197 TYR A O 1
ATOM 1585 N N . ALA A 1 198 ? -9.865 1.382 -3.871 1.00 97.25 198 ALA A N 1
ATOM 1586 C CA . ALA A 1 198 ? -8.438 1.395 -4.165 1.00 97.25 198 ALA A CA 1
ATOM 1587 C C . ALA A 1 198 ? -8.132 2.433 -5.234 1.00 97.25 198 ALA A C 1
ATOM 1589 O O . ALA A 1 198 ? -8.936 2.659 -6.137 1.00 97.25 198 ALA A O 1
ATOM 1590 N N . TYR A 1 199 ? -6.938 3.007 -5.167 1.00 96.81 199 TYR A N 1
ATOM 1591 C CA . TYR A 1 199 ? -6.348 3.669 -6.323 1.00 96.81 199 TYR A CA 1
ATOM 1592 C C . TYR A 1 199 ? -5.960 2.589 -7.323 1.00 96.81 199 TYR A C 1
ATOM 1594 O O . TYR A 1 199 ? -5.310 1.617 -6.952 1.00 96.81 199 TYR A O 1
ATOM 1602 N N . TYR A 1 200 ? -6.417 2.712 -8.557 1.00 96.69 200 TYR A N 1
ATOM 1603 C CA . TYR A 1 200 ? -6.308 1.712 -9.605 1.00 96.69 200 TYR A CA 1
ATOM 1604 C C . TYR A 1 200 ? -5.632 2.314 -10.834 1.00 96.69 200 TYR A C 1
ATOM 1606 O O . TYR A 1 200 ? -5.897 3.456 -11.203 1.00 96.69 200 TYR A O 1
ATOM 1614 N N . TYR A 1 201 ? -4.756 1.535 -11.463 1.00 96.81 201 TYR A N 1
ATOM 1615 C CA . TYR A 1 201 ? -4.071 1.909 -12.693 1.00 96.81 201 TYR A CA 1
ATOM 1616 C C . TYR A 1 201 ? -4.023 0.683 -13.623 1.00 96.81 201 TYR A C 1
ATOM 1618 O O . TYR A 1 201 ? -3.425 -0.326 -13.238 1.00 96.81 201 TYR A O 1
ATOM 1626 N N . PRO A 1 202 ? -4.661 0.727 -14.812 1.00 96.69 202 PRO A N 1
ATOM 1627 C CA . PRO A 1 202 ? -4.885 -0.449 -15.663 1.00 96.69 202 PRO A CA 1
ATOM 1628 C C . PRO A 1 202 ? -3.685 -0.873 -16.516 1.00 96.69 202 PRO A C 1
ATOM 1630 O O . PRO A 1 202 ? -3.877 -1.585 -17.496 1.00 96.69 202 PRO A O 1
ATOM 1633 N N . HIS A 1 203 ? -2.464 -0.437 -16.199 1.00 97.62 203 HIS A N 1
ATOM 1634 C CA . HIS A 1 203 ? -1.301 -0.689 -17.050 1.00 97.62 203 HIS A CA 1
ATOM 1635 C C . HIS A 1 203 ? -0.190 -1.405 -16.279 1.00 97.62 203 HIS A C 1
ATOM 1637 O O . HIS A 1 203 ? 0.459 -0.832 -15.395 1.00 97.62 203 HIS A O 1
ATOM 1643 N N . ALA A 1 204 ? 0.029 -2.674 -16.621 1.00 98.12 204 ALA A N 1
ATOM 1644 C CA . ALA A 1 204 ? 1.053 -3.525 -16.026 1.00 98.12 204 ALA A CA 1
ATOM 1645 C C . ALA A 1 204 ? 2.261 -3.658 -16.955 1.00 98.12 204 ALA A C 1
ATOM 1647 O O . ALA A 1 204 ? 2.135 -3.707 -18.176 1.00 98.12 204 ALA A O 1
ATOM 1648 N N . LEU A 1 205 ? 3.445 -3.759 -16.360 1.00 98.12 205 LEU A N 1
ATOM 1649 C CA . LEU A 1 205 ? 4.677 -4.065 -17.068 1.00 98.12 205 LEU A CA 1
ATOM 1650 C C . LEU A 1 205 ? 4.788 -5.575 -17.309 1.00 98.12 205 LEU A C 1
ATOM 1652 O O . LEU A 1 205 ? 4.702 -6.378 -16.375 1.00 98.12 205 LEU A O 1
ATOM 1656 N N . LEU A 1 206 ? 5.067 -5.951 -18.554 1.00 97.75 206 LEU A N 1
ATOM 1657 C CA . LEU A 1 206 ? 5.389 -7.313 -18.953 1.00 97.75 206 LEU A CA 1
ATOM 1658 C C . LEU A 1 206 ? 6.903 -7.578 -18.907 1.00 97.75 206 LEU A C 1
ATOM 1660 O O . LEU A 1 206 ? 7.743 -6.795 -19.367 1.00 97.75 206 LEU A O 1
ATOM 1664 N N . ASP A 1 207 ? 7.255 -8.762 -18.416 1.00 95.81 207 ASP A N 1
ATOM 1665 C CA . ASP A 1 207 ? 8.568 -9.379 -18.595 1.00 95.81 207 ASP A CA 1
ATOM 1666 C C . ASP A 1 207 ? 8.354 -10.704 -19.321 1.00 95.81 207 ASP A C 1
ATOM 1668 O O . ASP A 1 207 ? 7.588 -11.550 -18.861 1.00 95.81 207 ASP A O 1
ATOM 1672 N N . GLU A 1 208 ? 8.980 -10.864 -20.489 1.00 93.94 208 GLU A N 1
ATOM 1673 C CA . GLU A 1 208 ? 8.821 -12.066 -21.326 1.00 93.94 208 GLU A CA 1
ATOM 1674 C C . GLU A 1 208 ? 7.338 -12.392 -21.627 1.00 93.94 208 GLU A C 1
ATOM 1676 O O . GLU A 1 208 ? 6.918 -13.549 -21.640 1.00 93.94 208 GLU A O 1
ATOM 1681 N N . GLY A 1 209 ? 6.529 -11.346 -21.846 1.00 95.69 209 GLY A N 1
ATOM 1682 C CA . GLY A 1 209 ? 5.105 -11.461 -22.181 1.00 95.69 209 GLY A CA 1
ATOM 1683 C C . GLY A 1 209 ? 4.190 -11.834 -21.010 1.00 95.69 209 GLY A C 1
ATOM 1684 O O . GLY A 1 209 ? 3.035 -12.183 -21.241 1.00 95.69 209 GLY A O 1
ATOM 1685 N N . LYS A 1 210 ? 4.677 -11.795 -19.763 1.00 97.19 210 LYS A N 1
ATOM 1686 C CA . LYS A 1 210 ? 3.892 -12.123 -18.564 1.00 97.19 210 LYS A CA 1
ATOM 1687 C C . LYS A 1 210 ? 3.973 -11.017 -17.520 1.00 97.19 210 LYS A C 1
ATOM 1689 O O . LYS A 1 210 ? 4.988 -10.330 -17.414 1.00 97.19 210 LYS A O 1
ATOM 1694 N N . TYR A 1 211 ? 2.931 -10.901 -16.699 1.00 98.44 211 TYR A N 1
ATOM 1695 C CA . TYR A 1 211 ? 2.986 -10.086 -15.488 1.00 98.44 211 TYR A CA 1
ATOM 1696 C C . TYR A 1 211 ? 4.048 -10.613 -14.523 1.00 98.44 211 TYR A C 1
ATOM 1698 O O . TYR A 1 211 ? 4.274 -11.822 -14.400 1.00 98.44 211 TYR A O 1
ATOM 1706 N N . VAL A 1 212 ? 4.657 -9.691 -13.784 1.00 98.12 212 VAL A N 1
ATOM 1707 C CA . VAL A 1 212 ? 5.621 -10.004 -12.729 1.00 98.12 212 VAL A CA 1
ATOM 1708 C C . VAL A 1 212 ? 5.092 -9.466 -11.414 1.00 98.12 212 VAL A C 1
ATOM 1710 O O . VAL A 1 212 ? 4.828 -8.269 -11.299 1.00 98.12 212 VAL A O 1
ATOM 1713 N N . ARG A 1 213 ? 4.948 -10.341 -10.415 1.00 98.06 213 ARG A N 1
ATOM 1714 C CA . ARG A 1 213 ? 4.520 -9.919 -9.079 1.00 98.06 213 ARG A CA 1
ATOM 1715 C C . ARG A 1 213 ? 5.687 -9.354 -8.285 1.00 98.06 213 ARG A C 1
ATOM 1717 O O . ARG A 1 213 ? 6.838 -9.775 -8.446 1.00 98.06 213 ARG A O 1
ATOM 1724 N N . PHE A 1 214 ? 5.378 -8.471 -7.349 1.00 97.50 214 PHE A N 1
ATOM 1725 C CA . PHE A 1 214 ? 6.347 -8.070 -6.339 1.00 97.50 214 PHE A CA 1
ATOM 1726 C C . PHE A 1 214 ? 6.691 -9.249 -5.430 1.00 97.50 214 PHE A C 1
ATOM 1728 O O . PHE A 1 214 ? 5.815 -9.873 -4.826 1.00 97.50 214 PHE A O 1
ATOM 1735 N N . LYS A 1 215 ? 7.986 -9.544 -5.300 1.00 95.88 215 LYS A N 1
ATOM 1736 C CA . LYS A 1 215 ? 8.479 -10.593 -4.397 1.00 95.88 215 LYS A CA 1
ATOM 1737 C C . LYS A 1 215 ? 8.301 -10.227 -2.920 1.00 95.88 215 LYS A C 1
ATOM 1739 O O . LYS A 1 215 ? 8.104 -11.119 -2.105 1.00 95.88 215 LYS A O 1
ATOM 1744 N N . ASP A 1 216 ? 8.317 -8.930 -2.611 1.00 92.06 216 ASP A N 1
ATOM 1745 C CA . ASP A 1 216 ? 8.081 -8.363 -1.275 1.00 92.06 216 ASP A CA 1
ATOM 1746 C C . ASP A 1 216 ? 6.665 -8.573 -0.741 1.00 92.06 216 ASP A C 1
ATOM 1748 O O . ASP A 1 216 ? 6.415 -8.432 0.454 1.00 92.06 216 ASP A O 1
ATOM 1752 N N . ILE A 1 217 ? 5.718 -8.840 -1.634 1.00 94.69 217 ILE A N 1
ATOM 1753 C CA . ILE A 1 217 ? 4.317 -8.962 -1.269 1.00 94.69 217 ILE A CA 1
ATOM 1754 C C . ILE A 1 217 ? 4.060 -10.418 -0.925 1.00 94.69 217 ILE A C 1
ATOM 1756 O O . ILE A 1 217 ? 4.309 -11.303 -1.744 1.00 94.69 217 ILE A O 1
ATOM 1760 N N . GLY A 1 218 ? 3.593 -10.659 0.300 1.00 94.44 218 GLY A N 1
ATOM 1761 C CA . GLY A 1 218 ? 3.274 -11.994 0.790 1.00 94.44 218 GLY A CA 1
ATOM 1762 C C . GLY A 1 218 ? 2.136 -12.660 0.011 1.00 94.44 218 GLY A C 1
ATOM 1763 O O . GLY A 1 218 ? 1.418 -12.021 -0.766 1.00 94.44 218 GLY A O 1
ATOM 1764 N N . GLY A 1 219 ? 1.967 -13.962 0.235 1.00 95.38 219 GLY A N 1
ATOM 1765 C CA . GLY A 1 219 ? 0.913 -14.766 -0.381 1.00 95.38 219 GLY A CA 1
ATOM 1766 C C . GLY A 1 219 ? 1.403 -15.725 -1.469 1.00 95.38 219 GLY A C 1
ATOM 1767 O O . GLY A 1 219 ? 2.599 -15.989 -1.595 1.00 95.38 219 GLY A O 1
ATOM 1768 N N . THR A 1 220 ? 0.467 -16.282 -2.232 1.00 97.75 220 THR A N 1
ATOM 1769 C CA . THR A 1 220 ? 0.703 -17.298 -3.267 1.00 97.75 220 THR A CA 1
ATOM 1770 C C . THR A 1 220 ? 0.236 -16.792 -4.626 1.00 97.75 220 THR A C 1
ATOM 1772 O O . THR A 1 220 ? -0.709 -16.015 -4.725 1.00 97.75 220 THR A O 1
ATOM 1775 N N . SER A 1 221 ? 0.915 -17.196 -5.699 1.00 98.25 221 SER A N 1
ATOM 1776 C CA . SER A 1 221 ? 0.541 -16.804 -7.059 1.00 98.25 221 SER A CA 1
ATOM 1777 C C . SER A 1 221 ? 1.211 -17.687 -8.101 1.00 98.25 221 SER A C 1
ATOM 1779 O O . SER A 1 221 ? 2.313 -18.187 -7.852 1.00 98.25 221 SER A O 1
ATOM 1781 N N . PRO A 1 222 ? 0.580 -17.864 -9.275 1.00 97.88 222 PRO A N 1
ATOM 1782 C CA . PRO A 1 222 ? 1.218 -18.495 -10.425 1.00 97.88 222 PRO A CA 1
ATOM 1783 C C . PRO A 1 222 ? 2.285 -17.604 -11.087 1.00 97.88 222 PRO A C 1
ATOM 1785 O O . PRO A 1 222 ? 3.057 -18.093 -11.914 1.00 97.88 222 PRO A O 1
ATOM 1788 N N . LEU A 1 223 ? 2.333 -16.304 -10.772 1.00 98.12 223 LEU A N 1
ATOM 1789 C CA . LEU A 1 223 ? 3.287 -15.374 -11.370 1.00 98.12 223 LEU A CA 1
ATOM 1790 C C . LEU A 1 223 ? 4.682 -15.503 -10.760 1.00 98.12 223 LEU A C 1
ATOM 1792 O O . LEU A 1 223 ? 4.869 -15.741 -9.565 1.00 98.12 223 LEU A O 1
ATOM 1796 N N . LYS A 1 224 ? 5.691 -15.235 -11.592 1.00 97.75 224 LYS A N 1
ATOM 1797 C CA . LYS A 1 224 ? 7.073 -15.092 -11.139 1.00 97.75 224 LYS A CA 1
ATOM 1798 C C . LYS A 1 224 ? 7.195 -13.841 -10.268 1.00 97.75 224 LYS A C 1
ATOM 1800 O O . LYS A 1 224 ? 6.807 -12.751 -10.683 1.00 97.75 224 LYS A O 1
ATOM 1805 N N . GLY A 1 225 ? 7.765 -14.003 -9.076 1.00 97.56 225 GLY A N 1
ATOM 1806 C CA . GLY A 1 225 ? 8.116 -12.886 -8.202 1.00 97.56 225 GLY A CA 1
ATOM 1807 C C . GLY A 1 225 ? 9.484 -12.301 -8.536 1.00 97.56 225 GLY A C 1
ATOM 1808 O O . GLY A 1 225 ? 10.434 -13.051 -8.763 1.00 97.56 225 GLY A O 1
ATOM 1809 N N . MET A 1 226 ? 9.592 -10.974 -8.519 1.00 97.38 226 MET A N 1
ATOM 1810 C CA . MET A 1 226 ? 10.856 -10.250 -8.678 1.00 97.38 226 MET A CA 1
ATOM 1811 C C . MET A 1 226 ? 10.997 -9.176 -7.598 1.00 97.38 226 MET A C 1
ATOM 1813 O O . MET A 1 226 ? 9.999 -8.629 -7.131 1.00 97.38 226 MET A O 1
ATOM 1817 N N . TRP A 1 227 ? 12.228 -8.912 -7.162 1.00 97.00 227 TRP A N 1
ATOM 1818 C CA . TRP A 1 227 ? 12.520 -7.789 -6.274 1.00 97.00 227 TRP A CA 1
ATOM 1819 C C . TRP A 1 227 ? 12.593 -6.490 -7.082 1.00 97.00 227 TRP A C 1
ATOM 1821 O O . TRP A 1 227 ? 13.098 -6.490 -8.204 1.00 97.00 227 TRP A O 1
ATOM 1831 N N . GLN A 1 228 ? 12.169 -5.366 -6.495 1.00 96.19 228 GLN A N 1
ATOM 1832 C CA . GLN A 1 228 ? 12.238 -4.042 -7.135 1.00 96.19 228 GLN A CA 1
ATOM 1833 C C . GLN A 1 228 ? 13.649 -3.717 -7.634 1.00 96.19 228 GLN A C 1
ATOM 1835 O O . GLN A 1 228 ? 13.825 -3.300 -8.774 1.00 96.19 228 GLN A O 1
ATOM 1840 N N . ALA A 1 229 ? 14.642 -3.981 -6.791 1.00 95.75 229 ALA A N 1
ATOM 1841 C CA . ALA A 1 229 ? 16.062 -3.990 -7.103 1.00 95.75 229 ALA A CA 1
ATOM 1842 C C . ALA A 1 229 ? 16.393 -4.631 -8.465 1.00 95.75 229 ALA A C 1
ATOM 1844 O O . ALA A 1 229 ? 17.023 -4.003 -9.315 1.00 95.75 229 ALA A O 1
ATOM 1845 N N . ASP A 1 230 ? 15.935 -5.865 -8.676 1.00 96.38 230 ASP A N 1
ATOM 1846 C CA . ASP A 1 230 ? 16.250 -6.642 -9.874 1.00 96.38 230 ASP A CA 1
ATOM 1847 C C . ASP A 1 230 ? 15.440 -6.160 -11.088 1.00 96.38 230 ASP A C 1
ATOM 1849 O O . ASP A 1 230 ? 15.943 -6.165 -12.211 1.00 96.38 230 ASP A O 1
ATOM 1853 N N . MET A 1 231 ? 14.208 -5.685 -10.871 1.00 96.88 231 MET A N 1
ATOM 1854 C CA . MET A 1 231 ? 13.402 -5.093 -11.940 1.00 96.88 231 MET A CA 1
ATOM 1855 C C . MET A 1 231 ? 14.005 -3.771 -12.440 1.00 96.88 231 MET A C 1
ATOM 1857 O O . MET A 1 231 ? 14.079 -3.545 -13.646 1.00 96.88 231 MET A O 1
ATOM 1861 N N . ILE A 1 232 ? 14.509 -2.918 -11.541 1.00 96.38 232 ILE A N 1
ATOM 1862 C CA . ILE A 1 232 ? 15.235 -1.698 -11.929 1.00 96.38 232 ILE A CA 1
ATOM 1863 C C . ILE A 1 232 ? 16.496 -2.059 -12.720 1.00 96.38 232 ILE A C 1
ATOM 1865 O O . ILE A 1 232 ? 16.760 -1.430 -13.742 1.00 96.38 232 ILE A O 1
ATOM 1869 N N . ASP A 1 233 ? 17.250 -3.082 -12.305 1.00 96.56 233 ASP A N 1
ATOM 1870 C CA . ASP A 1 233 ? 18.421 -3.541 -13.063 1.00 96.56 233 ASP A CA 1
ATOM 1871 C C . ASP A 1 233 ? 18.048 -4.046 -14.464 1.00 96.56 233 ASP A C 1
ATOM 1873 O O . ASP A 1 233 ? 18.768 -3.766 -15.424 1.00 96.56 233 ASP A O 1
ATOM 1877 N N . LYS A 1 234 ? 16.901 -4.716 -14.621 1.00 96.06 234 LYS A N 1
ATOM 1878 C CA . LYS A 1 234 ? 16.379 -5.085 -15.945 1.00 96.06 234 LYS A CA 1
ATOM 1879 C C . LYS A 1 234 ? 16.054 -3.862 -16.800 1.00 96.06 234 LYS A C 1
ATOM 1881 O O . LYS A 1 234 ? 16.461 -3.808 -17.957 1.00 96.06 234 LYS A O 1
ATOM 1886 N N . VAL A 1 235 ? 15.360 -2.867 -16.249 1.00 96.12 235 VAL A N 1
ATOM 1887 C CA . VAL A 1 235 ? 15.051 -1.618 -16.968 1.00 96.12 235 VAL A CA 1
ATOM 1888 C C . VAL A 1 235 ? 16.333 -0.876 -17.363 1.00 96.12 235 VAL A C 1
ATOM 1890 O O . VAL A 1 235 ? 16.469 -0.435 -18.503 1.00 96.12 235 VAL A O 1
ATOM 1893 N N . LYS A 1 236 ? 17.318 -0.826 -16.463 1.00 96.56 236 LYS A N 1
ATOM 1894 C CA . LYS A 1 236 ? 18.655 -0.270 -16.708 1.00 96.56 236 LYS A CA 1
ATOM 1895 C C . LYS A 1 236 ? 19.357 -0.954 -17.885 1.00 96.56 236 LYS A C 1
ATOM 1897 O O . LYS A 1 236 ? 19.922 -0.281 -18.744 1.00 96.56 236 LYS A O 1
ATOM 1902 N N . GLN A 1 237 ? 19.302 -2.287 -17.939 1.00 95.62 237 GLN A N 1
ATOM 1903 C CA . GLN A 1 237 ? 19.875 -3.085 -19.029 1.00 95.62 237 GLN A CA 1
ATOM 1904 C C . GLN A 1 237 ? 19.156 -2.853 -20.364 1.00 95.62 237 GLN A C 1
ATOM 1906 O O . GLN A 1 237 ? 19.814 -2.793 -21.398 1.00 95.62 237 GLN A O 1
ATOM 1911 N N . ARG A 1 238 ? 17.829 -2.668 -20.355 1.00 93.50 238 ARG A N 1
ATOM 1912 C CA . ARG A 1 238 ? 17.026 -2.427 -21.570 1.00 93.50 238 ARG A CA 1
ATOM 1913 C C . ARG A 1 238 ? 17.383 -1.120 -22.286 1.00 93.50 238 ARG A C 1
ATOM 1915 O O . ARG A 1 238 ? 17.212 -1.039 -23.496 1.00 93.50 238 ARG A O 1
ATOM 1922 N N . ILE A 1 239 ? 17.908 -0.124 -21.571 1.00 94.50 239 ILE A N 1
ATOM 1923 C CA . ILE A 1 239 ? 18.408 1.129 -22.165 1.00 94.50 239 ILE A CA 1
ATOM 1924 C C . ILE A 1 239 ? 19.941 1.166 -22.315 1.00 94.50 239 ILE A C 1
ATOM 1926 O O . ILE A 1 239 ? 20.514 2.232 -22.529 1.00 94.50 239 ILE A O 1
ATOM 1930 N N . ASP A 1 240 ? 20.601 0.016 -22.156 1.00 94.88 240 ASP A N 1
ATOM 1931 C CA . ASP A 1 240 ? 22.055 -0.172 -22.201 1.00 94.88 240 ASP A CA 1
ATOM 1932 C C . ASP A 1 240 ? 22.875 0.728 -21.250 1.00 94.88 240 ASP A C 1
ATOM 1934 O O . ASP A 1 240 ? 24.025 1.086 -21.518 1.00 94.88 240 ASP A O 1
ATOM 1938 N N . TYR A 1 241 ? 22.313 1.090 -20.091 1.00 96.25 241 TYR A N 1
ATOM 1939 C CA . TYR A 1 241 ? 23.022 1.927 -19.124 1.00 96.25 241 TYR A CA 1
ATOM 1940 C C . TYR A 1 241 ? 24.074 1.128 -18.332 1.00 96.25 241 TYR A C 1
ATOM 1942 O O . TYR A 1 241 ? 23.760 0.193 -17.580 1.00 96.25 241 TYR A O 1
ATOM 1950 N N . LYS A 1 242 ? 25.347 1.524 -18.476 1.00 95.38 242 LYS A N 1
ATOM 1951 C CA . LYS A 1 242 ? 26.516 0.810 -17.922 1.00 95.38 242 LYS A CA 1
ATOM 1952 C C . LYS A 1 242 ? 26.848 1.130 -16.461 1.00 95.38 242 LYS A C 1
ATOM 1954 O O . LYS A 1 242 ? 27.581 0.357 -15.850 1.00 95.38 242 LYS A O 1
ATOM 1959 N N . GLY A 1 243 ? 26.326 2.227 -15.909 1.00 95.44 243 GLY A N 1
ATOM 1960 C CA . GLY A 1 243 ? 26.587 2.630 -14.522 1.00 95.44 243 GLY A CA 1
ATOM 1961 C C . GLY A 1 243 ? 25.929 1.715 -13.485 1.00 95.44 243 GLY A C 1
ATOM 1962 O O . GLY A 1 243 ? 25.224 0.754 -13.823 1.00 95.44 243 GLY A O 1
ATOM 1963 N N . THR A 1 244 ? 26.152 2.010 -12.208 1.00 95.88 244 THR A N 1
ATOM 1964 C CA . THR A 1 244 ? 25.540 1.281 -11.088 1.00 95.88 244 THR A CA 1
ATOM 1965 C C . THR A 1 244 ? 24.028 1.509 -11.034 1.00 95.88 244 THR A C 1
ATOM 1967 O O . THR A 1 244 ? 23.469 2.362 -11.731 1.00 95.88 244 THR A O 1
ATOM 1970 N N . ARG A 1 245 ? 23.324 0.722 -10.214 1.00 94.31 245 ARG A N 1
ATOM 1971 C CA . ARG A 1 245 ? 21.884 0.918 -10.022 1.00 94.31 245 ARG A CA 1
ATOM 1972 C C . ARG A 1 245 ? 21.593 2.236 -9.310 1.00 94.31 245 ARG A C 1
ATOM 1974 O O . ARG A 1 245 ? 20.639 2.914 -9.671 1.00 94.31 245 ARG A O 1
ATOM 1981 N N . GLU A 1 246 ? 22.418 2.614 -8.342 1.00 93.62 246 GLU A N 1
ATOM 1982 C CA . GLU A 1 246 ? 22.303 3.874 -7.611 1.00 93.62 246 GLU A CA 1
ATOM 1983 C C . GLU A 1 246 ? 22.484 5.082 -8.536 1.00 93.62 246 GLU A C 1
ATOM 1985 O O . GLU A 1 246 ? 21.681 6.014 -8.492 1.00 93.62 246 GLU A O 1
ATOM 1990 N N . GLU A 1 247 ? 23.482 5.043 -9.425 1.00 95.94 247 GLU A N 1
ATOM 1991 C CA . GLU A 1 247 ? 23.681 6.079 -10.447 1.00 95.94 247 GLU A CA 1
ATOM 1992 C C . GLU A 1 247 ? 22.484 6.150 -11.401 1.00 95.94 247 GLU A C 1
ATOM 1994 O O . GLU A 1 247 ? 21.998 7.237 -11.718 1.00 95.94 247 GLU A O 1
ATOM 1999 N N . PHE A 1 248 ? 21.954 4.995 -11.813 1.00 96.88 248 PHE A N 1
ATOM 2000 C CA . PHE A 1 248 ? 20.775 4.941 -12.670 1.00 96.88 248 PHE A CA 1
ATOM 2001 C C . PHE A 1 248 ? 19.537 5.538 -11.992 1.00 96.88 248 PHE A C 1
ATOM 2003 O O . PHE A 1 248 ? 18.854 6.367 -12.586 1.00 96.88 248 PHE A O 1
ATOM 2010 N N . ILE A 1 249 ? 19.273 5.186 -10.734 1.00 95.38 249 ILE A N 1
ATOM 2011 C CA . ILE A 1 249 ? 18.171 5.749 -9.945 1.00 95.38 249 ILE A CA 1
ATOM 2012 C C . ILE A 1 249 ? 18.329 7.264 -9.784 1.00 95.38 249 ILE A C 1
ATOM 2014 O O . ILE A 1 249 ? 17.359 8.010 -9.935 1.00 95.38 249 ILE A O 1
ATOM 2018 N N . HIS A 1 250 ? 19.550 7.737 -9.525 1.00 95.00 250 HIS A N 1
ATOM 2019 C CA . HIS A 1 250 ? 19.838 9.166 -9.469 1.00 95.00 250 HIS A CA 1
ATOM 2020 C C . HIS A 1 250 ? 19.488 9.857 -10.799 1.00 95.00 250 HIS A C 1
ATOM 2022 O O . HIS A 1 250 ? 18.836 10.903 -10.798 1.00 95.00 250 HIS A O 1
ATOM 2028 N N . LEU A 1 251 ? 19.829 9.248 -11.939 1.00 95.94 251 LEU A N 1
ATOM 2029 C CA . LEU A 1 251 ? 19.439 9.758 -13.256 1.00 95.94 251 LEU A CA 1
ATOM 2030 C C . LEU A 1 251 ? 17.926 9.737 -13.480 1.00 95.94 251 LEU A C 1
ATOM 2032 O O . LEU A 1 251 ? 17.402 10.710 -14.012 1.00 95.94 251 LEU A O 1
ATOM 2036 N N . LEU A 1 252 ? 17.208 8.692 -13.058 1.00 95.56 252 LEU A N 1
ATOM 2037 C CA . LEU A 1 252 ? 15.743 8.648 -13.172 1.00 95.56 252 LEU A CA 1
ATOM 2038 C C . LEU A 1 252 ? 15.067 9.807 -12.427 1.00 95.56 252 LEU A C 1
ATOM 2040 O O . LEU A 1 252 ? 14.029 10.301 -12.868 1.00 95.56 252 LEU A O 1
ATOM 2044 N N . ARG A 1 253 ? 15.660 10.250 -11.313 1.00 93.62 253 ARG A N 1
ATOM 2045 C CA . ARG A 1 253 ? 15.146 11.354 -10.496 1.00 93.62 253 ARG A CA 1
ATOM 2046 C C . ARG A 1 253 ? 15.458 12.731 -11.082 1.00 93.62 253 ARG A C 1
ATOM 2048 O O . ARG A 1 253 ? 14.620 13.624 -10.990 1.00 93.62 253 ARG A O 1
ATOM 2055 N N . TRP A 1 254 ? 16.645 12.914 -11.663 1.00 94.50 254 TRP A N 1
ATOM 2056 C CA . TRP A 1 254 ? 17.160 14.249 -12.010 1.00 94.50 254 TRP A CA 1
ATOM 2057 C C . TRP A 1 254 ? 17.344 14.509 -13.508 1.00 94.50 254 TRP A C 1
ATOM 2059 O O . TRP A 1 254 ? 17.455 15.663 -13.916 1.00 94.50 254 TRP A O 1
ATOM 2069 N N . SER A 1 255 ? 17.344 13.474 -14.347 1.00 96.00 255 SER A N 1
ATOM 2070 C CA . SER A 1 255 ? 17.442 13.604 -15.801 1.00 96.00 255 SER A CA 1
ATOM 2071 C C . SER A 1 255 ? 16.095 13.330 -16.455 1.00 96.00 255 SER A C 1
ATOM 2073 O O . SER A 1 255 ? 15.705 12.184 -16.683 1.00 96.00 255 SER A O 1
ATOM 2075 N N . TYR A 1 256 ? 15.401 14.407 -16.828 1.00 94.31 256 TYR A N 1
ATOM 2076 C CA . TYR A 1 256 ? 14.146 14.319 -17.575 1.00 94.31 256 TYR A CA 1
ATOM 2077 C C . TYR A 1 256 ? 14.296 13.499 -18.867 1.00 94.31 256 TYR A C 1
ATOM 2079 O O . TYR A 1 256 ? 13.423 12.702 -19.194 1.00 94.31 256 TYR A O 1
ATOM 2087 N N . VAL A 1 257 ? 15.428 13.634 -19.569 1.00 95.56 257 VAL A N 1
ATOM 2088 C CA . VAL A 1 257 ? 15.703 12.905 -20.819 1.00 95.56 257 VAL A CA 1
ATOM 2089 C C . VAL A 1 257 ? 15.785 11.396 -20.581 1.00 95.56 257 VAL A C 1
ATOM 2091 O O . VAL A 1 257 ? 15.141 10.632 -21.299 1.00 95.56 257 VAL A O 1
ATOM 2094 N N . VAL A 1 258 ? 16.532 10.962 -19.560 1.00 95.50 258 VAL A N 1
ATOM 2095 C CA . VAL A 1 258 ? 16.656 9.532 -19.226 1.00 95.50 258 VAL A CA 1
ATOM 2096 C C . VAL A 1 258 ? 15.319 8.989 -18.730 1.00 95.50 258 VAL A C 1
ATOM 2098 O O . VAL A 1 258 ? 14.898 7.920 -19.166 1.00 95.50 258 VAL A O 1
ATOM 2101 N N . LYS A 1 259 ? 14.603 9.743 -17.888 1.00 95.69 259 LYS A N 1
ATOM 2102 C CA . LYS A 1 259 ? 13.269 9.359 -17.418 1.00 95.69 259 LYS A CA 1
ATOM 2103 C C . LYS A 1 259 ? 12.293 9.156 -18.582 1.00 95.69 259 LYS A C 1
ATOM 2105 O O . LYS A 1 259 ? 11.665 8.107 -18.659 1.00 95.69 259 LYS A O 1
ATOM 2110 N N . GLN A 1 260 ? 12.228 10.097 -19.526 1.00 95.38 260 GLN A N 1
ATOM 2111 C CA . GLN A 1 260 ? 11.390 9.982 -20.728 1.00 95.38 260 GLN A CA 1
ATOM 2112 C C . GLN A 1 260 ? 11.800 8.809 -21.628 1.00 95.38 260 GLN A C 1
ATOM 2114 O O . GLN A 1 260 ? 10.953 8.146 -22.225 1.00 95.38 260 GLN A O 1
ATOM 2119 N N . GLN A 1 261 ? 13.100 8.529 -21.753 1.00 96.25 261 GLN 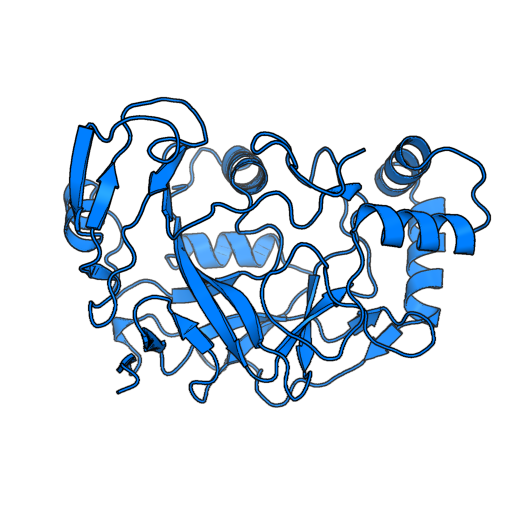A N 1
ATOM 2120 C CA . GLN A 1 261 ? 13.572 7.351 -22.480 1.00 96.25 261 GLN A CA 1
ATOM 2121 C C . GLN A 1 261 ? 13.070 6.058 -21.829 1.00 96.25 261 GLN A C 1
ATOM 2123 O O . GLN A 1 261 ? 12.571 5.185 -22.534 1.00 96.25 261 GLN A O 1
ATOM 2128 N N . VAL A 1 262 ? 13.156 5.957 -20.503 1.00 97.19 262 VAL A N 1
ATOM 2129 C CA . VAL A 1 262 ? 12.686 4.784 -19.761 1.00 97.19 262 VAL A CA 1
ATOM 2130 C C . VAL A 1 262 ? 11.168 4.663 -19.807 1.00 97.19 262 VAL A C 1
ATOM 2132 O O . VAL A 1 262 ? 10.673 3.579 -20.071 1.00 97.19 262 VAL A O 1
ATOM 2135 N N . GLU A 1 263 ? 10.411 5.745 -19.642 1.00 95.94 263 GLU A N 1
ATOM 2136 C CA . GLU A 1 263 ? 8.946 5.707 -19.762 1.00 95.94 263 GLU A CA 1
ATOM 2137 C C . GLU A 1 263 ? 8.491 5.226 -21.148 1.00 95.94 263 GLU A C 1
ATOM 2139 O O . GLU A 1 263 ? 7.569 4.419 -21.241 1.00 95.94 263 GLU A O 1
ATOM 2144 N N . ARG A 1 264 ? 9.162 5.651 -22.229 1.00 95.75 264 ARG A N 1
ATOM 2145 C CA . ARG A 1 264 ? 8.901 5.110 -23.576 1.00 95.75 264 ARG A CA 1
ATOM 2146 C C . ARG A 1 264 ? 9.203 3.616 -23.660 1.00 95.75 264 ARG A C 1
ATOM 2148 O O . ARG A 1 264 ? 8.400 2.876 -24.210 1.00 95.75 264 ARG A O 1
ATOM 2155 N N . GLN A 1 265 ? 10.318 3.184 -23.074 1.00 95.06 265 GLN A N 1
ATOM 2156 C CA . GLN A 1 265 ? 10.699 1.776 -23.011 1.00 95.06 265 GLN A CA 1
ATOM 2157 C C . GLN A 1 265 ? 9.654 0.949 -22.241 1.00 95.06 265 GLN A C 1
ATOM 2159 O O . GLN A 1 265 ? 9.275 -0.121 -22.697 1.00 95.06 265 GLN A O 1
ATOM 2164 N N . LEU A 1 266 ? 9.155 1.430 -21.099 1.00 96.50 266 LEU A N 1
ATOM 2165 C CA . LEU A 1 266 ? 8.139 0.719 -20.315 1.00 96.50 266 LEU A CA 1
ATOM 2166 C C . LEU A 1 266 ? 6.838 0.541 -21.106 1.00 96.50 266 LEU A C 1
ATOM 2168 O O . LEU A 1 266 ? 6.284 -0.556 -21.099 1.00 96.50 266 LEU A O 1
ATOM 2172 N N . LYS A 1 267 ? 6.418 1.571 -21.853 1.00 95.25 267 LYS A N 1
ATOM 2173 C CA . LYS A 1 267 ? 5.231 1.525 -22.724 1.00 95.25 267 LYS A CA 1
ATOM 2174 C C . LYS A 1 267 ? 5.313 0.473 -23.832 1.00 95.25 267 LYS A C 1
ATOM 2176 O O . LYS A 1 267 ? 4.285 -0.048 -24.244 1.00 95.25 267 LYS A O 1
ATOM 2181 N N . GLU A 1 268 ? 6.508 0.133 -24.317 1.00 95.38 268 GLU A N 1
ATOM 2182 C CA . GLU A 1 268 ? 6.679 -0.932 -25.324 1.00 95.38 268 GLU A CA 1
ATOM 2183 C C . GLU A 1 268 ? 6.354 -2.331 -24.775 1.00 95.38 268 GLU A C 1
ATOM 2185 O O . GLU A 1 268 ? 6.055 -3.242 -25.544 1.00 95.38 268 GLU A O 1
ATOM 2190 N N . PHE A 1 269 ? 6.417 -2.509 -23.453 1.00 96.12 269 PHE A N 1
ATOM 2191 C CA . PHE A 1 269 ? 6.173 -3.778 -22.759 1.00 96.12 269 PHE A CA 1
ATOM 2192 C C . PHE A 1 269 ? 4.961 -3.682 -21.835 1.00 96.12 269 PHE A C 1
ATOM 2194 O O . PHE A 1 269 ? 4.843 -4.441 -20.877 1.00 96.12 269 PHE A O 1
ATOM 2201 N N . GLU A 1 270 ? 4.091 -2.718 -22.085 1.00 97.25 270 GLU A N 1
ATOM 2202 C CA . GLU A 1 270 ? 2.890 -2.499 -21.307 1.00 97.25 270 GLU A CA 1
ATOM 2203 C C . GLU A 1 270 ? 1.766 -3.417 -21.784 1.00 97.25 270 GLU A C 1
ATOM 2205 O O . GLU A 1 270 ? 1.581 -3.636 -22.981 1.00 97.25 270 GLU A O 1
ATOM 2210 N N . ASP A 1 271 ? 0.990 -3.915 -20.832 1.00 98.12 271 ASP A N 1
ATOM 2211 C CA . ASP A 1 271 ? -0.324 -4.485 -21.083 1.00 98.12 271 ASP A CA 1
ATOM 2212 C C . ASP A 1 271 ? -1.393 -3.635 -20.399 1.00 98.12 271 ASP A C 1
ATOM 2214 O O . ASP A 1 271 ? -1.257 -3.281 -19.223 1.00 98.12 271 ASP A O 1
ATOM 2218 N N . HIS A 1 272 ? -2.458 -3.3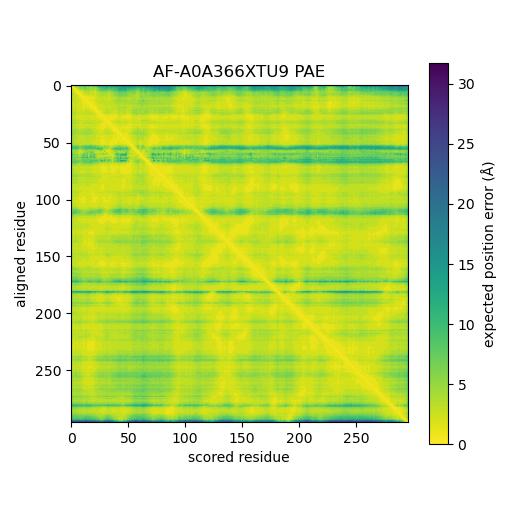36 -21.139 1.00 97.75 272 HIS A N 1
ATOM 2219 C CA . HIS A 1 272 ? -3.627 -2.642 -20.618 1.00 97.75 272 HIS A CA 1
ATOM 2220 C C . HIS A 1 272 ? -4.730 -3.653 -20.300 1.00 97.75 272 HIS A C 1
ATOM 2222 O O . HIS A 1 272 ? -5.240 -4.327 -21.198 1.00 97.75 272 HIS A O 1
ATOM 2228 N N . PHE A 1 273 ? -5.144 -3.713 -19.037 1.00 96.56 273 PHE A N 1
ATOM 2229 C CA . PHE A 1 273 ? -6.119 -4.684 -18.548 1.00 96.56 273 PHE A CA 1
ATOM 2230 C C . PHE A 1 273 ? -7.333 -4.014 -17.893 1.00 96.56 273 PHE A C 1
ATOM 2232 O O . PHE A 1 273 ? -7.242 -2.943 -17.291 1.00 96.56 273 PHE A O 1
ATOM 2239 N N . ASP A 1 274 ? -8.487 -4.686 -17.950 1.00 95.12 274 ASP A N 1
ATOM 2240 C CA . ASP A 1 274 ? -9.626 -4.362 -17.085 1.00 95.12 274 ASP A CA 1
ATOM 2241 C C . ASP A 1 274 ? -9.771 -5.434 -16.011 1.00 95.12 274 ASP A C 1
ATOM 2243 O O . ASP A 1 274 ? -9.998 -6.611 -16.300 1.00 95.12 274 ASP A O 1
ATOM 2247 N N . HIS A 1 275 ? -9.648 -5.027 -14.752 1.00 96.44 275 HIS A N 1
ATOM 2248 C CA . HIS A 1 275 ? -9.847 -5.945 -13.649 1.00 96.44 275 HIS A CA 1
ATOM 2249 C C . HIS A 1 275 ? -11.356 -6.176 -13.422 1.00 96.44 275 HIS A C 1
ATOM 2251 O O . HIS A 1 275 ? -12.095 -5.230 -13.128 1.00 96.44 275 HIS A O 1
ATOM 2257 N N . PRO A 1 276 ? -11.855 -7.428 -13.492 1.00 95.94 276 PRO A N 1
ATOM 2258 C CA . PRO A 1 276 ? -13.286 -7.715 -13.414 1.00 95.94 276 PRO A CA 1
ATOM 2259 C C . PRO A 1 276 ? -13.908 -7.282 -12.083 1.00 95.94 276 PRO A C 1
ATOM 2261 O O . PRO A 1 276 ? -15.041 -6.810 -12.079 1.00 95.94 276 PRO A O 1
ATOM 2264 N N . ASP A 1 277 ? -13.158 -7.383 -10.983 1.00 96.25 277 ASP A N 1
ATOM 2265 C CA . ASP A 1 277 ? -13.640 -7.042 -9.640 1.00 96.25 277 ASP A CA 1
ATOM 2266 C C . ASP A 1 277 ? -13.508 -5.557 -9.242 1.00 96.25 277 ASP A C 1
ATOM 2268 O O . ASP A 1 277 ? -14.088 -5.169 -8.231 1.00 96.25 277 ASP A O 1
ATOM 2272 N N . TRP A 1 278 ? -12.793 -4.715 -10.006 1.00 96.56 278 TRP A N 1
ATOM 2273 C CA . TRP A 1 278 ? -12.603 -3.291 -9.675 1.00 96.56 278 TRP A CA 1
ATOM 2274 C C . TRP A 1 278 ? -13.349 -2.400 -10.656 1.00 96.56 278 TRP A C 1
ATOM 2276 O O . TRP A 1 278 ? -12.956 -2.260 -11.816 1.00 96.56 278 TRP A O 1
ATOM 2286 N N . LYS A 1 279 ? -14.425 -1.769 -10.185 1.00 96.19 279 LYS A N 1
ATOM 2287 C CA . LYS A 1 279 ? -15.308 -0.916 -10.993 1.00 96.19 279 LYS A CA 1
ATOM 2288 C C . LYS A 1 279 ? -15.244 0.537 -10.545 1.00 96.19 279 LYS A C 1
ATOM 2290 O O . LYS A 1 279 ? -14.794 0.840 -9.447 1.00 96.19 279 LYS A O 1
ATOM 2295 N N . TYR A 1 280 ? -15.690 1.449 -11.404 1.00 94.50 280 TYR A N 1
ATOM 2296 C CA . TYR A 1 280 ? -15.765 2.865 -11.056 1.00 94.50 280 TYR A CA 1
ATOM 2297 C C . TYR A 1 280 ? -16.659 3.078 -9.825 1.00 94.50 280 TYR A C 1
ATOM 2299 O O . TYR A 1 280 ? -17.800 2.607 -9.791 1.00 94.50 280 TYR A O 1
ATOM 2307 N N . ALA A 1 281 ? -16.148 3.803 -8.831 1.00 90.81 281 ALA A N 1
ATOM 2308 C CA . ALA A 1 281 ? -16.887 4.113 -7.617 1.00 90.81 281 ALA A CA 1
ATOM 2309 C C . ALA A 1 281 ? -17.912 5.227 -7.892 1.00 90.81 281 ALA A C 1
ATOM 2311 O O . ALA A 1 281 ? -17.556 6.394 -8.019 1.00 90.81 281 ALA A O 1
ATOM 2312 N N . LYS A 1 282 ? -19.206 4.885 -7.960 1.00 89.38 282 LYS A N 1
ATOM 2313 C CA . LYS A 1 282 ? -20.282 5.892 -8.112 1.00 89.38 282 LYS A CA 1
ATOM 2314 C C . LYS A 1 282 ? -20.414 6.796 -6.887 1.00 89.38 282 LYS A C 1
ATOM 2316 O O . LYS A 1 282 ? -20.804 7.951 -7.007 1.00 89.38 282 LYS A O 1
ATOM 2321 N N . GLN A 1 283 ? -20.142 6.229 -5.717 1.00 93.06 283 GLN A N 1
ATOM 2322 C CA . GLN A 1 283 ? -20.177 6.896 -4.426 1.00 93.06 283 GLN A CA 1
ATOM 2323 C C . GLN A 1 283 ? -19.152 6.245 -3.500 1.00 93.06 283 GLN A C 1
ATOM 2325 O O . GLN A 1 283 ? -18.879 5.044 -3.609 1.00 93.06 283 GLN A O 1
ATOM 2330 N N . ILE A 1 284 ? -18.610 7.042 -2.584 1.00 95.81 284 ILE A N 1
ATOM 2331 C CA . ILE A 1 284 ? -17.679 6.580 -1.559 1.00 95.81 284 ILE A CA 1
ATOM 2332 C C . ILE A 1 284 ? -18.451 6.484 -0.249 1.00 95.81 284 ILE A C 1
ATOM 2334 O O . ILE A 1 284 ? -18.973 7.488 0.230 1.00 95.81 284 ILE A O 1
ATOM 2338 N N . LEU A 1 285 ? -18.527 5.275 0.293 1.00 96.69 285 LEU A N 1
ATOM 2339 C CA . LEU A 1 285 ? -19.241 4.947 1.517 1.00 96.69 285 LEU A CA 1
ATOM 2340 C C . LEU A 1 285 ? -18.250 4.791 2.670 1.00 96.69 285 LEU A C 1
ATOM 2342 O O . LEU A 1 285 ? -17.188 4.179 2.523 1.00 96.69 285 LEU A O 1
ATOM 2346 N N . ALA A 1 286 ? -18.614 5.324 3.828 1.00 97.62 286 ALA A N 1
ATOM 2347 C CA . ALA A 1 286 ? -17.978 4.999 5.090 1.00 97.62 286 ALA A CA 1
ATOM 2348 C C . ALA A 1 286 ? -18.461 3.636 5.610 1.00 97.62 286 ALA A C 1
ATOM 2350 O O . ALA A 1 286 ? -19.483 3.102 5.178 1.00 97.62 286 ALA A O 1
ATOM 2351 N N . VAL A 1 287 ? -17.733 3.068 6.572 1.00 97.25 287 VAL A N 1
ATOM 2352 C CA . VAL A 1 287 ? -18.034 1.753 7.162 1.00 97.25 287 VAL A CA 1
ATOM 2353 C C . VAL A 1 287 ? -19.471 1.650 7.687 1.00 97.25 287 VAL A C 1
ATOM 2355 O O . VAL A 1 287 ? -20.104 0.612 7.529 1.00 97.25 287 VAL A O 1
ATOM 2358 N N . GLY A 1 288 ? -20.009 2.711 8.290 1.00 96.56 288 GLY A N 1
ATOM 2359 C CA . GLY A 1 288 ? -21.373 2.745 8.823 1.00 96.56 288 GLY A CA 1
ATOM 2360 C C . GLY A 1 288 ? -22.468 2.830 7.756 1.00 96.56 288 GLY A C 1
ATOM 2361 O O . GLY A 1 288 ? -23.637 2.637 8.079 1.00 96.56 288 GLY A O 1
ATOM 2362 N N . GLU A 1 289 ? -22.102 3.111 6.506 1.00 96.56 289 GLU A N 1
ATOM 2363 C CA . GLU A 1 289 ? -23.018 3.267 5.371 1.00 96.56 289 GLU A CA 1
ATOM 2364 C C . GLU A 1 289 ? -23.075 2.009 4.483 1.00 96.56 289 GLU A C 1
ATOM 2366 O O . GLU A 1 289 ? -23.819 1.985 3.503 1.00 96.56 289 GLU A O 1
ATOM 2371 N N . MET A 1 290 ? -22.298 0.967 4.804 1.00 95.31 290 MET A N 1
ATOM 2372 C CA . MET A 1 290 ? -22.186 -0.260 4.010 1.00 95.31 290 MET A CA 1
ATOM 2373 C C . MET A 1 290 ? -22.417 -1.525 4.842 1.00 95.31 290 MET A C 1
ATOM 2375 O O . MET A 1 290 ? -22.250 -1.537 6.064 1.00 95.31 290 MET A O 1
ATOM 2379 N N . GLY A 1 291 ? -22.775 -2.625 4.177 1.00 93.81 291 GLY A N 1
ATOM 2380 C CA . GLY A 1 291 ? -22.820 -3.931 4.820 1.00 93.81 291 GLY A CA 1
ATOM 2381 C C . GLY A 1 291 ? -21.426 -4.437 5.208 1.00 93.81 291 GLY A C 1
ATOM 2382 O O . GLY A 1 291 ? -20.434 -4.190 4.523 1.00 93.81 291 GLY A O 1
ATOM 2383 N N . ARG A 1 292 ? -21.353 -5.218 6.287 1.00 93.00 292 ARG A N 1
ATOM 2384 C CA . ARG A 1 292 ? -20.154 -5.973 6.682 1.00 93.00 292 ARG A CA 1
ATOM 2385 C C . ARG A 1 292 ? -20.547 -7.315 7.281 1.00 93.00 292 ARG A C 1
ATOM 2387 O O . ARG A 1 292 ? -21.622 -7.431 7.874 1.00 93.00 292 ARG A O 1
ATOM 2394 N N . LYS A 1 293 ? -19.713 -8.335 7.094 1.00 91.69 293 LYS A N 1
ATOM 2395 C CA . LYS A 1 293 ? -19.942 -9.694 7.611 1.00 91.69 293 LYS A CA 1
ATOM 2396 C C . LYS A 1 293 ? -18.614 -10.357 7.966 1.00 91.69 293 LYS A C 1
ATOM 2398 O O . LYS A 1 293 ? -17.560 -9.924 7.516 1.00 91.69 293 LYS A O 1
ATOM 2403 N N . PHE A 1 294 ? -18.685 -11.449 8.715 1.00 90.12 294 PHE A N 1
ATOM 2404 C CA . PHE A 1 294 ? -17.571 -12.378 8.893 1.00 90.12 294 PHE A CA 1
ATOM 2405 C C . PHE A 1 294 ? -17.754 -13.565 7.953 1.00 90.12 294 PHE A C 1
ATOM 2407 O O . PHE A 1 294 ? -18.883 -14.011 7.739 1.00 90.12 294 PHE A O 1
ATOM 2414 N N . HIS A 1 295 ? -16.660 -14.082 7.397 1.00 72.12 295 HIS A N 1
ATOM 2415 C CA . HIS A 1 295 ? -16.696 -15.440 6.858 1.00 72.12 295 HIS A CA 1
ATOM 2416 C C . HIS A 1 295 ? -16.814 -16.420 8.028 1.00 72.12 295 HIS A C 1
ATOM 2418 O O . HIS A 1 295 ? -15.997 -16.381 8.948 1.00 72.12 295 HIS A O 1
ATOM 2424 N N . THR A 1 296 ? -17.856 -17.248 7.989 1.00 54.31 296 THR A N 1
ATOM 2425 C CA . THR A 1 296 ? -17.992 -18.456 8.815 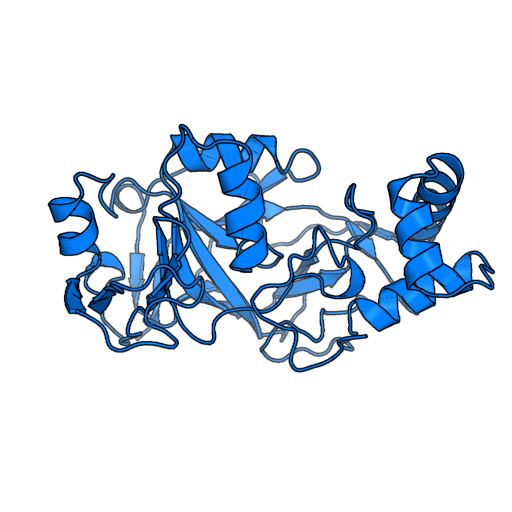1.00 54.31 296 THR A CA 1
ATOM 2426 C C . THR A 1 296 ? -17.041 -19.540 8.349 1.00 54.31 296 THR A C 1
ATOM 2428 O O . THR A 1 296 ? -16.937 -19.695 7.109 1.00 54.31 296 THR A O 1
#

Nearest PDB structures (foldseek):
  3cry-assembly1_B  TM=4.757E-01  e=2.001E-03  Homo sapiens
  2rbh-assembly1_B  TM=4.486E-01  e=2.526E-03  Homo sapiens
  6ky1-assembly1_A  TM=3.508E-01  e=1.723E-02  Homo sapiens
  7rqa-assembly2_2U  TM=5.003E-01  e=6.143E+00  Thermus thermophilus HB8

Foldseek 3Di:
DDQDPFDLQDPCLNVVLQWLHDADPFWFKDFLLATWGWDLAAPDPQQFTKTQAFPDNDRDGVVVDHGPDIDGNQVVCVVVVHDGQQQWFWEKADINPRRSNNLSVLCVVPVVDTSIKTKFKKKAAQKAWFFFLAADLLGFGTTAIDGAHGWIWIIITITHHPVVVVSVCVVLVQFAKWKFADQRMATSNQKDWRIHIYGHHQKGFDDPLDTEGDPSIDTDHPHHHDRSNVVLVVLCVLVPNPDDSVVLSVCCNPPPPSVVVSSVVSVVRMDGDDDPRIHHDPDGHRNNRTDMDGDD

Mean predicted aligned error: 3.75 Å

Radius of gyration: 18.89 Å; Cα contacts (8 Å, |Δi|>4): 653; chains: 1; bounding box: 50×39×53 Å

Organism: NCBI:txid273032

Solvent-accessible surface area (backbone atoms only — not comparable to full-atom values): 15596 Å² total; per-residue (Å²): 135,57,85,66,88,53,59,62,78,49,23,29,72,83,40,26,46,44,41,49,33,40,64,72,97,58,26,28,36,35,43,91,71,20,28,21,34,33,54,77,46,67,83,46,58,74,49,65,30,41,32,30,37,43,80,57,91,46,52,55,15,28,75,78,40,80,51,77,48,75,44,30,42,47,54,53,26,59,77,67,74,44,84,48,68,48,65,16,32,45,31,52,36,76,44,39,84,60,12,60,28,37,48,45,52,60,42,63,76,42,77,90,56,87,59,66,37,39,36,40,41,24,40,29,51,39,27,36,51,22,37,26,34,48,68,44,78,51,40,22,65,42,64,24,76,42,73,3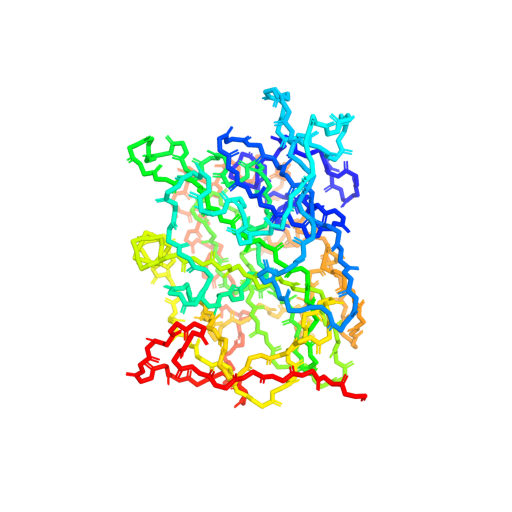1,82,78,12,33,25,49,33,27,39,32,40,29,44,70,70,53,48,54,54,52,52,71,74,40,76,89,37,46,70,24,30,34,60,79,63,49,48,33,36,62,24,38,38,28,49,49,62,38,31,31,76,41,46,53,42,34,28,43,57,98,88,33,68,35,27,43,50,87,48,52,71,50,56,88,55,57,63,43,46,43,46,58,52,51,50,50,55,37,53,75,73,67,55,84,66,55,68,67,58,47,37,52,37,38,50,72,31,68,69,57,32,52,54,49,45,54,54,31,54,78,37,45,44,82,58,83,44,91,58,55,40,81,52,91,70,88,62,28,52,68,74,48,59,69,50,66,72,129

pLDDT: mean 94.14, std 5.32, range [54.31, 98.62]